Protein AF-0000000086522303 (afdb_homodimer)

Secondary structure (DSSP, 8-state):
----HHHHHHHHHHH--EEEEEEE-TTS-EEEEEEE-EE-TTSPEEEEE-TTSHHHHHHHHS-EEEEEEE--GGG-SSGGG--EEEEEEEEEE--TTSTTHHHHHHHHHHHHTHHHHHHHTSTT-EEEEEEEEEEEEE-STT-EEEEETTTT-EEEE--GGG-/----HHHHHHHHHHH--EEEEEEE-TTS-EEEEEEE-EE-TTSPEEEEE-TTSHHHHHHHHS-EEEEEEE--GGG-SSGGG--EEEEEEEEEE--TTSTTHHHHHHHHHHHHTHHHHHHHTSTT-EEEEEEEEEEEEE-STT-EEEEETTTT-EEEE--GGG-

Nearest PDB structures (foldseek):
  3tgv-assembly2_D  TM=9.509E-01  e=3.998E-17  Vibrio cholerae O395
  1vl7-assembly1_B  TM=9.655E-01  e=9.257E-17  Nostoc sp. PCC 7120 = FACHB-418
  3gas-assembly1_B  TM=9.064E-01  e=9.713E-14  Helicobacter pylori NCTC 11639
  3swj-assembly1_A  TM=9.101E-01  e=1.235E-13  Campylobacter jejuni RM1221
  3dnh-assembly1_B  TM=9.056E-01  e=1.478E-08  Agrobacterium fabrum str. C58

Foldseek 3Di:
DPDDPLRVVVCLLVPQQKKKKWFAFPVRDIDIDMFGFDADPQRWTKGKFFLPDRVVVRCVVPQKMKIKRWDDPVVDPDNVQTWMKMFIWGKDWDDCPHPCNVVRLVVNCVVPNCVSVVSVPVVRITMMITHGDWMKTTGGQQFIFTFDDSNSSDTDHDGRPPD/DPDDPLRVVVCLLVPQQKKKKWFAFPVRDIDIDMFGFDADPQRWTKGKFFLPDRVVVRCVVPQKMKIKRWDDPVVDPDNVQTWMKMFIWGKDWDDCPHPCNVVRLVVNCVVPNCVSVVSVPVVRITMMITHGDWMKTTRGQQFIFTFDDSNSSDTDHDGRPPD

Organism: NCBI:txid111769

Structure (mmCIF, N/CA/C/O backbone):
data_AF-0000000086522303-model_v1
#
loop_
_entity.id
_entity.type
_entity.pdbx_description
1 polymer "Pyridoxamine 5'-phosphate oxidase family protein"
#
loop_
_atom_site.group_PDB
_atom_site.id
_atom_site.type_symbol
_atom_site.label_atom_id
_atom_site.label_alt_id
_atom_site.label_comp_id
_atom_site.label_asym_id
_atom_site.label_entity_id
_atom_site.label_seq_id
_atom_site.pdbx_PDB_ins_code
_atom_site.Cartn_x
_atom_site.Cartn_y
_atom_site.Cartn_z
_atom_site.occupancy
_atom_site.B_iso_or_equiv
_atom_site.auth_seq_id
_atom_site.auth_comp_id
_atom_site.auth_asym_id
_atom_site.auth_atom_id
_atom_site.pdbx_PDB_model_num
ATOM 1 N N . MET A 1 1 ? -16.391 -8.219 24.594 1 49.78 1 MET A N 1
ATOM 2 C CA . MET A 1 1 ? -17.438 -8.047 23.594 1 49.78 1 MET A CA 1
ATOM 3 C C . MET A 1 1 ? -16.828 -7.855 22.203 1 49.78 1 MET A C 1
ATOM 5 O O . MET A 1 1 ? -15.789 -7.223 22.062 1 49.78 1 MET A O 1
ATOM 9 N N . ASP A 1 2 ? -17.172 -8.672 21.219 1 70.06 2 ASP A N 1
ATOM 10 C CA . ASP A 1 2 ? -16.64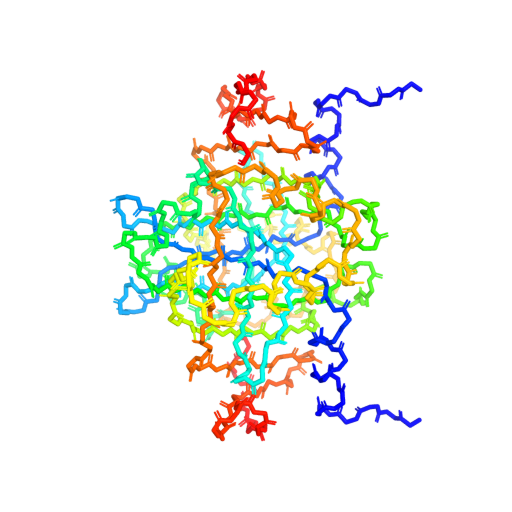1 -8.633 19.859 1 70.06 2 ASP A CA 1
ATOM 11 C C . ASP A 1 2 ? -16.812 -7.254 19.25 1 70.06 2 ASP A C 1
ATOM 13 O O . ASP A 1 2 ? -17.875 -6.641 19.359 1 70.06 2 ASP A O 1
ATOM 17 N N . LYS A 1 3 ? -15.852 -6.605 18.984 1 84.75 3 LYS A N 1
ATOM 18 C CA . LYS A 1 3 ? -15.906 -5.27 18.391 1 84.75 3 LYS A CA 1
ATOM 19 C C . LYS A 1 3 ? -16.828 -5.242 17.172 1 84.75 3 LYS A C 1
ATOM 21 O O . LYS A 1 3 ? -16.812 -6.176 16.359 1 84.75 3 LYS A O 1
ATOM 26 N N . SER A 1 4 ? -17.812 -4.359 17.188 1 93.69 4 SER A N 1
ATOM 27 C CA . SER A 1 4 ? -18.609 -4.121 15.977 1 93.69 4 SER A CA 1
ATOM 28 C C . SER A 1 4 ? -17.719 -3.721 14.805 1 93.69 4 SER A C 1
ATOM 30 O O . SER A 1 4 ? -16.578 -3.293 15 1 93.69 4 SER A O 1
ATOM 32 N N . PRO A 1 5 ? -18.234 -3.883 13.594 1 94.38 5 PRO A N 1
ATOM 33 C CA . PRO A 1 5 ? -17.469 -3.43 12.438 1 94.38 5 PRO A CA 1
ATOM 34 C C . PRO A 1 5 ? -17.078 -1.957 12.523 1 94.38 5 PRO A C 1
ATOM 36 O O . PRO A 1 5 ? -15.961 -1.584 12.141 1 94.38 5 PRO A O 1
ATOM 39 N N . GLN A 1 6 ? -17.922 -1.146 13.016 1 95.19 6 GLN A N 1
ATOM 40 C CA . GLN A 1 6 ? -17.641 0.278 13.172 1 95.19 6 GLN A CA 1
ATOM 41 C C . GLN A 1 6 ? -16.469 0.507 14.125 1 95.19 6 GLN A C 1
ATOM 43 O O . GLN A 1 6 ? -15.633 1.375 13.883 1 95.19 6 GLN A O 1
ATOM 48 N N . GLN A 1 7 ? -16.438 -0.199 15.156 1 96.56 7 GLN A N 1
ATOM 49 C CA . GLN A 1 7 ? -15.359 -0.077 16.125 1 96.56 7 GLN A CA 1
ATOM 50 C C . GLN A 1 7 ? -14.031 -0.534 15.531 1 96.56 7 GLN A C 1
ATOM 52 O O . GLN A 1 7 ? -12.984 0.06 15.805 1 96.56 7 GLN A O 1
ATOM 57 N N . VAL A 1 8 ? -14.094 -1.586 14.742 1 96.5 8 VAL A N 1
ATOM 58 C CA . VAL A 1 8 ? -12.883 -2.1 14.109 1 96.5 8 VAL A CA 1
ATOM 59 C C . VAL A 1 8 ? -12.336 -1.066 13.125 1 96.5 8 VAL A C 1
ATOM 61 O O . VAL A 1 8 ? -11.133 -0.792 13.109 1 96.5 8 VAL A O 1
ATOM 64 N N . LEU A 1 9 ? -13.234 -0.464 12.336 1 97.06 9 LEU A N 1
ATOM 65 C CA . LEU A 1 9 ? -12.828 0.58 11.406 1 97.06 9 LEU A CA 1
ATOM 66 C C . LEU A 1 9 ? -12.211 1.761 12.148 1 97.06 9 LEU A C 1
ATOM 68 O O . LEU A 1 9 ? -11.141 2.248 11.773 1 97.06 9 LEU A O 1
ATOM 72 N N . SER A 1 10 ? -12.906 2.201 13.203 1 96.31 10 SER A N 1
ATOM 73 C CA . SER A 1 10 ? -12.406 3.318 14 1 96.31 10 SER A CA 1
ATOM 74 C C . SER A 1 10 ? -11.031 3.01 14.578 1 96.31 10 SER A C 1
ATOM 76 O O . SER A 1 10 ? -10.148 3.869 14.594 1 96.31 10 SER A O 1
ATOM 78 N N . HIS A 1 11 ? -10.867 1.823 15.047 1 96.81 11 HIS A N 1
ATOM 79 C CA . HIS A 1 11 ? -9.586 1.405 15.602 1 96.81 11 HIS A CA 1
ATOM 80 C C . HIS A 1 11 ? -8.484 1.442 14.547 1 96.81 11 HIS A C 1
ATOM 82 O O . HIS A 1 11 ? -7.387 1.929 14.805 1 96.81 11 HIS A O 1
ATOM 88 N N . LEU A 1 12 ? -8.773 0.921 13.391 1 97.69 12 LEU A N 1
ATOM 89 C CA . LEU A 1 12 ? -7.816 0.924 12.297 1 97.69 12 LEU A CA 1
ATOM 90 C C . LEU A 1 12 ? -7.391 2.348 11.945 1 97.69 12 LEU A C 1
ATOM 92 O O . LEU A 1 12 ? -6.199 2.645 11.875 1 97.69 12 LEU A O 1
ATOM 96 N N . LEU A 1 13 ? -8.336 3.258 11.812 1 97.62 13 LEU A N 1
ATOM 97 C CA . LEU A 1 13 ? -8.086 4.637 11.414 1 97.62 13 LEU A CA 1
ATOM 98 C C . LEU A 1 13 ? -7.281 5.379 12.477 1 97.62 13 LEU A C 1
ATOM 100 O O . LEU A 1 13 ? -6.457 6.238 12.148 1 97.62 13 LEU A O 1
ATOM 104 N N . THR A 1 14 ? -7.504 5.016 13.727 1 96.38 14 THR A N 1
ATOM 105 C CA . THR A 1 14 ? -6.895 5.754 14.828 1 96.38 14 THR A CA 1
ATOM 106 C C . THR A 1 14 ? -5.508 5.203 15.148 1 96.38 14 THR A C 1
ATOM 108 O O . THR A 1 14 ? -4.625 5.941 15.586 1 96.38 14 THR A O 1
ATOM 111 N N . HIS A 1 15 ? -5.242 3.936 14.875 1 96.88 15 HIS A N 1
ATOM 112 C CA . HIS A 1 15 ? -4.031 3.324 15.406 1 96.88 15 HIS A CA 1
ATOM 113 C C . HIS A 1 15 ? -3.002 3.092 14.305 1 96.88 15 HIS A C 1
ATOM 115 O O . HIS A 1 15 ? -1.826 2.854 14.586 1 96.88 15 HIS A O 1
ATOM 121 N N . THR A 1 16 ? -3.467 3.039 13.094 1 98.31 16 THR A N 1
ATOM 122 C CA . THR A 1 16 ? -2.494 2.994 12.008 1 98.31 16 THR A CA 1
ATOM 123 C C . THR A 1 16 ? -1.776 4.332 11.867 1 98.31 16 THR A C 1
ATOM 125 O O . THR A 1 16 ? -2.414 5.387 11.867 1 98.31 16 THR A O 1
ATOM 128 N N . GLN A 1 17 ? -0.474 4.305 11.742 1 98.75 17 GLN A N 1
ATOM 129 C CA . GLN A 1 17 ? 0.325 5.527 11.758 1 98.75 17 GLN A CA 1
ATOM 130 C C . GLN A 1 17 ? 0.55 6.059 10.344 1 98.75 17 GLN A C 1
ATOM 132 O O . GLN A 1 17 ? 0.82 7.246 10.156 1 98.75 17 GLN A O 1
ATOM 137 N N . SER A 1 18 ? 0.542 5.172 9.375 1 98.88 18 SER A N 1
ATOM 138 C CA . SER A 1 18 ? 0.85 5.555 8 1 98.88 18 SER A CA 1
ATOM 139 C C . SER A 1 18 ? -0.12 4.91 7.02 1 98.88 18 SER A C 1
ATOM 141 O O . SER A 1 18 ? -0.795 3.934 7.355 1 98.88 18 SER A O 1
ATOM 143 N N . LEU A 1 19 ? -0.291 5.535 5.918 1 98.94 19 LEU A N 1
ATOM 144 C CA . LEU A 1 19 ? -1.117 5.023 4.832 1 98.94 19 LEU A CA 1
ATOM 145 C C . LEU A 1 19 ? -0.254 4.594 3.65 1 98.94 19 LEU A C 1
ATOM 147 O O . LEU A 1 19 ? 0.814 5.164 3.416 1 98.94 19 LEU A O 1
ATOM 151 N N . GLN A 1 20 ? -0.636 3.533 2.947 1 98.94 20 GLN A N 1
ATOM 152 C CA . GLN A 1 20 ? -0.106 3.252 1.617 1 98.94 20 GLN A CA 1
ATOM 153 C C . GLN A 1 20 ? -0.78 4.121 0.561 1 98.94 20 GLN A C 1
ATOM 155 O O . GLN A 1 20 ? -1.99 4.348 0.615 1 98.94 20 GLN A O 1
ATOM 160 N N . LEU A 1 21 ? 0.006 4.539 -0.361 1 98.94 21 LEU A N 1
ATOM 161 C CA . LEU A 1 21 ? -0.448 5.566 -1.295 1 98.94 21 LEU A CA 1
ATOM 162 C C . LEU A 1 21 ? -0.197 5.137 -2.736 1 98.94 21 LEU A C 1
ATOM 164 O O . LEU A 1 21 ? 0.945 4.875 -3.119 1 98.94 21 LEU A O 1
ATOM 168 N N . ALA A 1 22 ? -1.231 5.008 -3.498 1 98.94 22 ALA A N 1
ATOM 169 C CA . ALA A 1 22 ? -1.12 4.781 -4.938 1 98.94 22 ALA A CA 1
ATOM 170 C C . ALA A 1 22 ? -1.343 6.074 -5.711 1 98.94 22 ALA A C 1
ATOM 172 O O . ALA A 1 22 ? -2.307 6.801 -5.457 1 98.94 22 ALA A O 1
ATOM 173 N N . THR A 1 23 ? -0.478 6.391 -6.598 1 98.94 23 THR A N 1
ATOM 174 C CA . THR A 1 23 ? -0.537 7.578 -7.449 1 98.94 23 THR A CA 1
ATOM 175 C C . THR A 1 23 ? -0.234 7.219 -8.898 1 98.94 23 THR A C 1
ATOM 177 O O . THR A 1 23 ? -0.021 6.047 -9.227 1 98.94 23 THR A O 1
ATOM 180 N N . LEU A 1 24 ? -0.344 8.203 -9.789 1 98.81 24 LEU A N 1
ATOM 181 C CA . LEU A 1 24 ? 0.078 8.062 -11.18 1 98.81 24 LEU A CA 1
ATOM 182 C C . LEU A 1 24 ? 1.414 8.766 -11.414 1 98.81 24 LEU A C 1
ATOM 184 O O . LEU A 1 24 ? 1.584 9.93 -11.047 1 98.81 24 LEU A O 1
ATOM 188 N N . ASN A 1 25 ? 2.316 8.016 -12.047 1 98.12 25 ASN A N 1
ATOM 189 C CA . ASN A 1 25 ? 3.584 8.664 -12.367 1 98.12 25 ASN A CA 1
ATOM 190 C C . ASN A 1 25 ? 3.479 9.508 -13.633 1 98.12 25 ASN A C 1
ATOM 192 O O . ASN A 1 25 ? 2.389 9.688 -14.18 1 98.12 25 ASN A O 1
ATOM 196 N N . ALA A 1 26 ? 4.602 10.062 -14.086 1 96.69 26 ALA A N 1
ATOM 197 C CA . ALA A 1 26 ? 4.621 11.008 -15.203 1 96.69 26 ALA A CA 1
ATOM 198 C C . ALA A 1 26 ? 4.102 10.352 -16.484 1 96.69 26 ALA A C 1
ATOM 200 O O . ALA A 1 26 ? 3.559 11.031 -17.359 1 96.69 26 ALA A O 1
ATOM 201 N N . GLU A 1 27 ? 4.227 9.047 -16.625 1 97 27 GLU A N 1
ATOM 202 C CA . GLU A 1 27 ? 3.799 8.312 -17.812 1 97 27 GLU A CA 1
ATOM 203 C C . GLU A 1 27 ? 2.354 7.836 -17.672 1 97 27 GLU A C 1
ATOM 205 O O . GLU A 1 27 ? 1.831 7.16 -18.562 1 97 27 GLU A O 1
ATOM 210 N N . GLY A 1 28 ? 1.771 8.164 -16.562 1 97.5 28 GLY A N 1
ATOM 211 C CA . GLY A 1 28 ? 0.401 7.73 -16.344 1 97.5 28 GLY A CA 1
ATOM 212 C C . GLY A 1 28 ? 0.299 6.297 -15.859 1 97.5 28 GLY A C 1
ATOM 213 O O . GLY A 1 28 ? -0.742 5.656 -16.016 1 97.5 28 GLY A O 1
ATOM 214 N N . GLU A 1 29 ? 1.392 5.75 -15.359 1 98.44 29 GLU A N 1
ATOM 215 C CA . GLU A 1 29 ? 1.429 4.395 -14.812 1 98.44 29 GLU A CA 1
ATOM 216 C C . GLU A 1 29 ? 1.302 4.406 -13.289 1 98.44 29 GLU A C 1
ATOM 218 O O . GLU A 1 29 ? 1.591 5.418 -12.648 1 98.44 29 GLU A O 1
ATOM 223 N N . PRO A 1 30 ? 0.845 3.262 -12.711 1 98.81 30 PRO A N 1
ATOM 224 C CA . PRO A 1 30 ? 0.714 3.215 -11.25 1 98.81 30 PRO A CA 1
ATOM 225 C C . PRO A 1 30 ? 2.053 3.375 -10.531 1 98.81 30 PRO A C 1
ATOM 227 O O . PRO A 1 30 ? 3.072 2.861 -11 1 98.81 30 PRO A O 1
ATOM 230 N N . SER A 1 31 ? 2.08 4.102 -9.516 1 98.81 31 SER A N 1
ATOM 231 C CA . SER A 1 31 ? 3.164 4.234 -8.547 1 98.81 31 SER A CA 1
ATOM 232 C C . SER A 1 31 ? 2.664 4.004 -7.121 1 98.81 31 SER A C 1
ATOM 234 O O . SER A 1 31 ? 1.47 4.141 -6.848 1 98.81 31 SER A O 1
ATOM 236 N N . ILE A 1 32 ? 3.572 3.602 -6.234 1 98.88 32 ILE A N 1
ATOM 237 C CA . ILE A 1 32 ? 3.113 3.262 -4.891 1 98.88 32 ILE A CA 1
ATOM 238 C C . ILE A 1 32 ? 4.148 3.713 -3.863 1 98.88 32 ILE A C 1
ATOM 240 O O . ILE A 1 32 ? 5.355 3.646 -4.117 1 98.88 32 ILE A O 1
ATOM 244 N N . SER A 1 33 ? 3.697 4.164 -2.777 1 98.62 33 SER A N 1
ATOM 245 C CA . SER A 1 33 ? 4.496 4.652 -1.659 1 98.62 33 SER A CA 1
ATOM 246 C C . SER A 1 33 ? 3.729 4.562 -0.346 1 98.62 33 SER A C 1
ATOM 248 O O . SER A 1 33 ? 2.83 3.729 -0.204 1 98.62 33 SER A O 1
ATOM 250 N N . TYR A 1 34 ? 4.168 5.258 0.631 1 98.75 34 TYR A N 1
ATOM 251 C CA . TYR A 1 34 ? 3.482 5.375 1.913 1 98.75 34 TYR A CA 1
ATOM 252 C C . TYR A 1 34 ? 3.762 6.73 2.557 1 98.75 34 TYR A C 1
ATOM 254 O O . TYR A 1 34 ? 4.668 7.449 2.135 1 98.75 34 TYR A O 1
ATOM 262 N N . ALA A 1 35 ? 2.998 7.102 3.527 1 98.75 35 ALA A N 1
ATOM 263 C CA . ALA A 1 35 ? 3.246 8.328 4.273 1 98.75 35 ALA A CA 1
ATOM 264 C C . ALA A 1 35 ? 2.562 8.297 5.637 1 98.75 35 ALA A C 1
ATOM 266 O O . ALA A 1 35 ? 1.409 7.875 5.75 1 98.75 35 ALA A O 1
ATOM 267 N N . PRO A 1 36 ? 3.291 8.711 6.688 1 98.75 36 PRO A N 1
ATOM 268 C CA . PRO A 1 36 ? 2.602 9 7.945 1 98.75 36 PRO A CA 1
ATOM 269 C C . PRO A 1 36 ? 1.531 10.078 7.797 1 98.75 36 PRO A C 1
ATOM 271 O O . PRO A 1 36 ? 1.658 10.969 6.949 1 98.75 36 PRO A O 1
ATOM 274 N N . PHE A 1 37 ? 0.494 9.992 8.688 1 98.94 37 PHE A N 1
ATOM 275 C CA . PHE A 1 37 ? -0.606 10.922 8.461 1 98.94 37 PHE A CA 1
ATOM 276 C C . PHE A 1 37 ? -1.288 11.289 9.766 1 98.94 37 PHE A C 1
ATOM 278 O O . PHE A 1 37 ? -1.087 10.625 10.789 1 98.94 37 PHE A O 1
ATOM 285 N N . VAL A 1 38 ? -2.057 12.336 9.719 1 98.75 38 VAL A N 1
ATOM 286 C CA . VAL A 1 38 ? -3.141 12.617 10.648 1 98.75 38 VAL A CA 1
ATOM 287 C C . VAL A 1 38 ? -4.441 12.836 9.883 1 98.75 38 VAL A C 1
ATOM 289 O O . VAL A 1 38 ? -4.418 13.172 8.695 1 98.75 38 VAL A O 1
ATOM 292 N N . GLN A 1 39 ? -5.523 12.547 10.5 1 97.94 39 GLN A N 1
ATOM 293 C CA . GLN A 1 39 ? -6.812 12.891 9.914 1 97.94 39 GLN A CA 1
ATOM 294 C C . GLN A 1 39 ? -7.32 14.227 10.438 1 97.94 39 GLN A C 1
ATOM 296 O O . GLN A 1 39 ? -7.273 14.484 11.641 1 97.94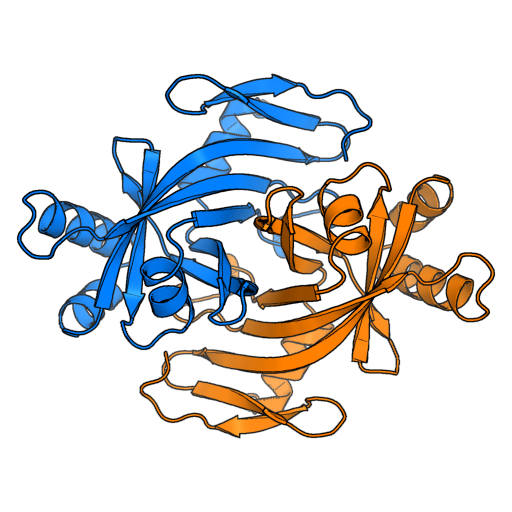 39 GLN A O 1
ATOM 301 N N . ASP A 1 40 ? -7.762 15.047 9.555 1 96.75 40 ASP A N 1
ATOM 302 C CA . ASP A 1 40 ? -8.273 16.344 9.992 1 96.75 40 ASP A CA 1
ATOM 303 C C . ASP A 1 40 ? -9.781 16.297 10.203 1 96.75 40 ASP A C 1
ATOM 305 O O . ASP A 1 40 ? -10.391 15.227 10.141 1 96.75 40 ASP A O 1
ATOM 309 N N . GLU A 1 41 ? -10.375 17.438 10.492 1 92.62 41 GLU A N 1
ATOM 310 C CA . GLU A 1 41 ? -11.773 17.5 10.906 1 92.62 41 GLU A CA 1
ATOM 311 C C . GLU A 1 41 ? -12.703 17.125 9.758 1 92.62 41 GLU A C 1
ATOM 313 O O . GLU A 1 41 ? -13.859 16.766 9.984 1 92.62 41 GLU A O 1
ATOM 318 N N . THR A 1 42 ? -12.219 17.219 8.531 1 91.25 42 THR A N 1
ATOM 319 C CA . THR A 1 42 ? -13.039 16.891 7.367 1 91.25 42 THR A CA 1
ATOM 320 C C . THR A 1 42 ? -12.953 15.406 7.043 1 91.25 42 THR A C 1
ATOM 322 O O . THR A 1 42 ? -13.648 14.922 6.156 1 91.25 42 THR A O 1
ATOM 325 N N . GLY A 1 43 ? -12.141 14.695 7.738 1 95.25 43 GLY A N 1
ATOM 326 C CA . GLY A 1 43 ? -11.883 13.297 7.418 1 95.25 43 GLY A CA 1
ATOM 327 C C . GLY A 1 43 ? -10.766 13.109 6.414 1 95.25 43 GLY A C 1
ATOM 328 O O . GLY A 1 43 ? -10.461 11.984 6.012 1 95.25 43 GLY A O 1
ATOM 329 N N . GLY A 1 44 ? -10.195 14.219 6.023 1 98.19 44 GLY A N 1
ATOM 330 C CA . GLY A 1 44 ? -9.078 14.156 5.094 1 98.19 44 GLY A CA 1
ATOM 331 C C . GLY A 1 44 ? -7.809 13.625 5.727 1 98.19 44 GLY A C 1
ATOM 332 O O . GLY A 1 44 ? -7.551 13.859 6.91 1 98.19 44 GLY A O 1
ATOM 333 N N . PHE A 1 45 ? -7.051 12.914 5.004 1 98.88 45 PHE A N 1
ATOM 334 C CA . PHE A 1 45 ? -5.727 12.477 5.43 1 98.88 45 PHE A CA 1
ATOM 335 C C . PHE A 1 45 ? -4.676 13.531 5.098 1 98.88 45 PHE A C 1
ATOM 337 O O . PHE A 1 45 ? -4.469 13.859 3.93 1 98.88 45 PHE A O 1
ATOM 344 N N . VAL A 1 46 ? -4.02 14.039 6.121 1 98.94 46 VAL A N 1
ATOM 345 C CA . VAL A 1 46 ? -2.994 15.062 5.949 1 98.94 46 VAL A CA 1
ATOM 346 C C . VAL A 1 46 ? -1.608 14.422 6.016 1 98.94 46 VAL A C 1
ATOM 348 O O . VAL A 1 46 ? -1.276 13.75 6.996 1 98.94 46 VAL A O 1
ATOM 351 N N . ILE A 1 47 ? -0.849 14.625 4.977 1 98.88 47 ILE A N 1
ATOM 352 C CA . ILE A 1 47 ? 0.501 14.078 4.906 1 98.88 47 ILE A CA 1
ATOM 353 C C . ILE A 1 47 ? 1.499 15.203 4.629 1 98.88 47 ILE A C 1
ATOM 355 O O . ILE A 1 47 ? 1.155 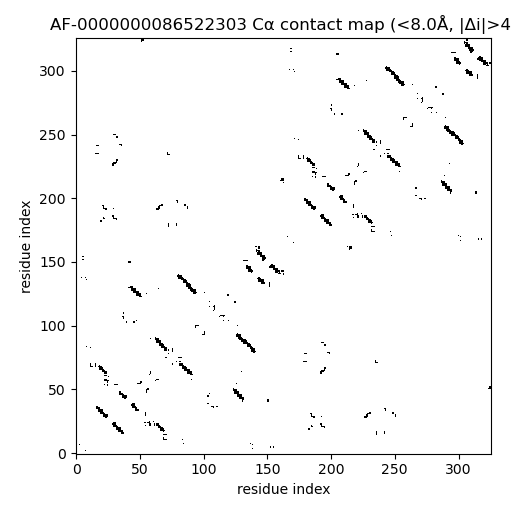16.203 3.998 1 98.88 47 ILE A O 1
ATOM 359 N N . PHE A 1 48 ? 2.715 15.047 5.133 1 98.69 48 PHE A N 1
ATOM 360 C CA . PHE A 1 48 ? 3.818 15.992 4.988 1 98.69 48 PHE A CA 1
ATOM 361 C C . PHE A 1 48 ? 5.023 15.312 4.348 1 98.69 48 PHE A C 1
ATOM 363 O O . PHE A 1 48 ? 5.762 14.586 5.016 1 98.69 48 PHE A O 1
ATOM 370 N N . ILE A 1 49 ? 5.219 15.555 3.031 1 97.69 49 ILE A N 1
ATOM 371 C CA . ILE A 1 49 ? 6.156 14.75 2.26 1 97.69 49 ILE A CA 1
ATOM 372 C C . ILE A 1 49 ? 7.156 15.664 1.549 1 97.69 49 ILE A C 1
ATOM 374 O O . ILE A 1 49 ? 6.855 16.828 1.266 1 97.69 49 ILE A O 1
ATOM 378 N N . SER A 1 50 ? 8.281 15.117 1.268 1 94.75 50 SER A N 1
ATOM 379 C CA . SER A 1 50 ? 9.375 15.867 0.649 1 94.75 50 SER A CA 1
ATOM 380 C C . SER A 1 50 ? 9 16.328 -0.758 1 94.75 50 SER A C 1
ATOM 382 O O . SER A 1 50 ? 8.391 15.57 -1.52 1 94.75 50 SER A O 1
ATOM 384 N N . GLY A 1 51 ? 9.477 17.484 -1.104 1 95.12 51 GLY A N 1
ATOM 385 C CA . GLY A 1 51 ? 9.297 18.016 -2.445 1 95.12 51 GLY A CA 1
ATOM 386 C C . GLY A 1 51 ? 10.047 17.219 -3.504 1 95.12 51 GLY A C 1
ATOM 387 O O . GLY A 1 51 ? 9.711 17.297 -4.688 1 95.12 51 GLY A O 1
ATOM 388 N N . LEU A 1 52 ? 10.992 16.453 -3.113 1 90.81 52 LEU A N 1
ATOM 389 C CA . LEU A 1 52 ? 11.836 15.711 -4.047 1 90.81 52 LEU A CA 1
ATOM 390 C C . LEU A 1 52 ? 11.281 14.312 -4.297 1 90.81 52 LEU A C 1
ATOM 392 O O . LEU A 1 52 ? 11.695 13.633 -5.238 1 90.81 52 LEU A O 1
ATOM 396 N N . ALA A 1 53 ? 10.406 13.93 -3.477 1 93 53 ALA A N 1
ATOM 397 C CA . ALA A 1 53 ? 9.906 12.562 -3.562 1 93 53 ALA A CA 1
ATOM 398 C C . ALA A 1 53 ? 9.047 12.367 -4.812 1 93 53 ALA A C 1
ATOM 400 O O . ALA A 1 53 ? 8.312 13.273 -5.211 1 93 53 ALA A O 1
ATOM 401 N N . THR A 1 54 ? 9.047 11.227 -5.371 1 93.56 54 THR A N 1
ATOM 402 C CA . THR A 1 54 ? 8.281 10.883 -6.562 1 93.56 54 THR A CA 1
ATOM 403 C C . THR A 1 54 ? 6.785 11.07 -6.32 1 93.56 54 THR A C 1
ATOM 405 O O . THR A 1 54 ? 6.07 11.578 -7.184 1 93.56 54 THR A O 1
ATOM 408 N N . HIS A 1 55 ? 6.336 10.656 -5.145 1 97.12 55 HIS A N 1
ATOM 409 C CA . HIS A 1 55 ? 4.906 10.75 -4.887 1 97.12 55 HIS A CA 1
ATOM 410 C C . HIS A 1 55 ? 4.461 12.203 -4.789 1 97.12 55 HIS A C 1
ATOM 412 O O . HIS A 1 55 ? 3.309 12.523 -5.094 1 97.12 55 HIS A O 1
ATOM 418 N N . THR A 1 56 ? 5.305 13.125 -4.352 1 97.94 56 THR A N 1
ATOM 419 C CA . THR A 1 56 ? 4.961 14.539 -4.387 1 97.94 56 THR A CA 1
ATOM 420 C C . THR A 1 56 ? 4.754 15.016 -5.82 1 97.94 56 THR A C 1
ATOM 422 O O . THR A 1 56 ? 3.736 15.641 -6.133 1 97.94 56 THR A O 1
ATOM 425 N N . HIS A 1 57 ? 5.664 14.68 -6.676 1 97.88 57 HIS A N 1
ATOM 426 C CA . HIS A 1 57 ? 5.559 15.055 -8.078 1 97.88 57 HIS A CA 1
ATOM 427 C C . HIS A 1 57 ? 4.316 14.445 -8.719 1 97.88 57 HIS A C 1
ATOM 429 O O . HIS A 1 57 ? 3.621 15.102 -9.492 1 97.88 57 HIS A O 1
ATOM 435 N N . ASP A 1 58 ? 4.059 13.242 -8.414 1 98.75 58 ASP A N 1
ATOM 436 C CA . ASP A 1 58 ? 2.871 12.57 -8.93 1 98.75 58 ASP A CA 1
ATOM 437 C C . ASP A 1 58 ? 1.601 13.328 -8.547 1 98.75 58 ASP A C 1
ATOM 439 O O . ASP A 1 58 ? 0.765 13.617 -9.406 1 98.75 58 ASP A O 1
ATOM 443 N N . LEU A 1 59 ? 1.496 13.633 -7.266 1 98.81 59 LEU A N 1
ATOM 444 C CA . LEU A 1 59 ? 0.282 14.25 -6.742 1 98.81 59 LEU A CA 1
ATOM 445 C C . LEU A 1 59 ? 0.096 15.648 -7.312 1 98.81 59 LEU A C 1
ATOM 447 O O . LEU A 1 59 ? -1.034 16.094 -7.535 1 98.81 59 LEU A O 1
ATOM 451 N N . LEU A 1 60 ? 1.178 16.359 -7.523 1 98.5 60 LEU A N 1
ATOM 452 C CA . LEU A 1 60 ? 1.1 17.688 -8.102 1 98.5 60 LEU A CA 1
ATOM 453 C C . LEU A 1 60 ? 0.65 17.625 -9.555 1 98.5 60 LEU A C 1
ATOM 455 O O . LEU A 1 60 ? -0.084 18.5 -10.023 1 98.5 60 LEU A O 1
ATOM 459 N N . ARG A 1 61 ? 1.064 16.594 -10.258 1 98.31 61 ARG A N 1
ATOM 460 C CA . ARG A 1 61 ? 0.743 16.438 -11.672 1 98.31 61 ARG A CA 1
ATOM 461 C C . ARG A 1 61 ? -0.656 15.859 -11.859 1 98.31 61 ARG A C 1
ATOM 463 O O . ARG A 1 61 ? -1.393 16.281 -12.75 1 98.31 61 ARG A O 1
ATOM 470 N N . HIS A 1 62 ? -1.004 14.867 -11.078 1 98.06 62 HIS A N 1
ATOM 471 C CA . HIS A 1 62 ? -2.297 14.195 -11.109 1 98.06 62 HIS A CA 1
ATOM 472 C C . HIS A 1 62 ? -2.908 14.117 -9.711 1 98.06 62 HIS A C 1
ATOM 474 O O . HIS A 1 62 ? -2.588 13.211 -8.938 1 98.06 62 HIS A O 1
ATOM 480 N N . PRO A 1 63 ? -3.861 14.992 -9.391 1 98.38 63 PRO A N 1
ATOM 481 C CA . PRO A 1 63 ? -4.316 15.125 -8 1 98.38 63 PRO A CA 1
ATOM 482 C C . PRO A 1 63 ? -5.367 14.078 -7.625 1 98.38 63 PRO A C 1
ATOM 484 O O . PRO A 1 63 ? -6.375 14.414 -6.996 1 98.38 63 PRO A O 1
ATOM 487 N N . THR A 1 64 ? -5.266 12.898 -8.078 1 98.56 64 THR A N 1
ATOM 488 C CA . THR A 1 64 ? -6.035 11.734 -7.656 1 98.56 64 THR A CA 1
ATOM 489 C C . THR A 1 64 ? -5.121 10.672 -7.055 1 98.56 64 THR A C 1
ATOM 491 O O . THR A 1 64 ? -4.012 10.453 -7.543 1 98.56 64 THR A O 1
ATOM 494 N N . ALA A 1 65 ? -5.562 10.055 -5.992 1 98.88 65 ALA A N 1
ATOM 495 C CA . ALA A 1 65 ? -4.785 9.031 -5.301 1 98.88 65 ALA A CA 1
ATOM 496 C C . ALA A 1 65 ? -5.695 7.984 -4.66 1 98.88 65 ALA A C 1
ATOM 498 O O . ALA A 1 65 ? -6.883 8.234 -4.445 1 98.88 65 ALA A O 1
ATOM 499 N N . ALA A 1 66 ? -5.223 6.828 -4.465 1 98.94 66 ALA A N 1
ATOM 500 C CA . ALA A 1 66 ? -5.863 5.824 -3.623 1 98.94 66 ALA A CA 1
ATOM 501 C C . ALA A 1 66 ? -5.059 5.582 -2.348 1 98.94 66 ALA A C 1
ATOM 503 O O . ALA A 1 66 ? -3.828 5.559 -2.379 1 98.94 66 ALA A O 1
ATOM 504 N N . VAL A 1 67 ? -5.75 5.414 -1.283 1 98.94 67 VAL A N 1
ATOM 505 C CA . VAL A 1 67 ? -5.164 5.254 0.043 1 98.94 67 VAL A CA 1
ATOM 506 C C . VAL A 1 67 ? -5.59 3.914 0.64 1 98.94 67 VAL A C 1
ATOM 508 O O . VAL A 1 67 ? -6.75 3.521 0.531 1 98.94 67 VAL A O 1
ATOM 511 N N . LEU A 1 68 ? -4.652 3.219 1.224 1 98.94 68 LEU A N 1
ATOM 512 C CA . LEU A 1 68 ? -4.922 1.974 1.934 1 98.94 68 LEU A CA 1
ATOM 513 C C . LEU A 1 68 ? -4.395 2.039 3.363 1 98.94 68 LEU A C 1
ATOM 515 O O . LEU A 1 68 ? -3.219 2.334 3.582 1 98.94 68 LEU A O 1
ATOM 519 N N . LEU A 1 69 ? -5.25 1.937 4.32 1 98.88 69 LEU A N 1
ATOM 520 C CA . LEU A 1 69 ? -4.906 1.621 5.703 1 98.88 69 LEU A CA 1
ATOM 521 C C . LEU A 1 69 ? -5.16 0.148 6.004 1 98.88 69 LEU A C 1
ATOM 523 O O . LEU A 1 69 ? -6.27 -0.35 5.797 1 98.88 69 LEU A O 1
ATOM 527 N N . ILE A 1 70 ? -4.129 -0.505 6.477 1 98.75 70 ILE A N 1
ATOM 528 C CA . ILE A 1 70 ? -4.195 -1.959 6.574 1 98.75 70 ILE A CA 1
ATOM 529 C C . ILE A 1 70 ? -3.467 -2.428 7.832 1 98.75 70 ILE A C 1
ATOM 531 O O . ILE A 1 70 ? -2.406 -1.9 8.172 1 98.75 70 ILE A O 1
ATOM 535 N N . ALA A 1 71 ? -4.027 -3.387 8.516 1 98.44 71 ALA A N 1
ATOM 536 C CA . ALA A 1 71 ? -3.422 -3.934 9.727 1 98.44 71 ALA A CA 1
ATOM 537 C C . ALA A 1 71 ? -2.051 -4.535 9.43 1 98.44 71 ALA A C 1
ATOM 539 O O . ALA A 1 71 ? -1.828 -5.09 8.352 1 98.44 71 ALA A O 1
ATOM 540 N N . ASP A 1 72 ? -1.145 -4.488 10.414 1 98.56 72 ASP A N 1
ATOM 541 C CA . ASP A 1 72 ? 0.161 -5.129 10.289 1 98.56 72 ASP A CA 1
ATOM 542 C C . ASP A 1 72 ? 0.017 -6.629 10.055 1 98.56 72 ASP A C 1
ATOM 544 O O . ASP A 1 72 ? -0.91 -7.258 10.57 1 98.56 72 ASP A O 1
ATOM 548 N N . GLU A 1 73 ? 1.003 -7.129 9.281 1 98.44 73 GLU A N 1
ATOM 549 C CA . GLU A 1 73 ? 0.997 -8.57 9.062 1 98.44 73 GLU A CA 1
ATOM 550 C C . GLU A 1 73 ? 1.096 -9.336 10.383 1 98.44 73 GLU A C 1
ATOM 552 O O . GLU A 1 73 ? 0.393 -10.328 10.586 1 98.44 73 GLU A O 1
ATOM 557 N N . GLN A 1 74 ? 1.916 -8.859 11.273 1 97.12 74 GLN A N 1
ATOM 558 C CA . GLN A 1 74 ? 2.156 -9.57 12.531 1 97.12 74 GLN A CA 1
ATOM 559 C C . GLN A 1 74 ? 0.904 -9.586 13.406 1 97.12 74 GLN A C 1
ATOM 561 O O . GLN A 1 74 ? 0.771 -10.43 14.289 1 97.12 74 GLN A O 1
ATOM 566 N N . ALA A 1 75 ? 0.015 -8.688 13.203 1 95.5 75 ALA A N 1
ATOM 567 C CA . ALA A 1 75 ? -1.229 -8.617 13.961 1 95.5 75 ALA A CA 1
ATOM 568 C C . ALA A 1 75 ? -2.354 -9.359 13.25 1 95.5 75 ALA A C 1
ATOM 570 O O . ALA A 1 75 ? -3.516 -9.281 13.656 1 95.5 75 ALA A O 1
ATOM 571 N N . THR A 1 76 ? -2.041 -10.023 12.18 1 96.62 76 THR A N 1
ATOM 572 C CA . THR A 1 76 ? -3.025 -10.68 11.328 1 96.62 76 THR A CA 1
ATOM 573 C C . THR A 1 76 ? -2.865 -12.195 11.398 1 96.62 76 THR A C 1
ATOM 575 O O . THR A 1 76 ? -1.803 -12.727 11.062 1 96.62 76 THR A O 1
ATOM 578 N N . ARG A 1 77 ? -3.889 -12.891 11.781 1 93.88 77 ARG A N 1
ATOM 579 C CA . ARG A 1 77 ? -3.85 -14.344 11.883 1 93.88 77 ARG A CA 1
ATOM 580 C C . ARG A 1 77 ? -3.936 -14.992 10.5 1 93.88 77 ARG A C 1
ATOM 582 O O . ARG A 1 77 ? -3.217 -15.953 10.211 1 93.88 77 ARG A O 1
ATOM 589 N N . GLN A 1 78 ? -4.82 -14.477 9.703 1 95.62 78 GLN A N 1
ATOM 590 C CA . GLN A 1 78 ? -5.008 -14.961 8.344 1 95.62 78 GLN A CA 1
ATOM 591 C C . GLN A 1 78 ? -4.637 -13.891 7.32 1 95.62 78 GLN A C 1
ATOM 593 O O . GLN A 1 78 ? -5.418 -12.977 7.062 1 95.62 78 GLN A O 1
ATOM 598 N N . ILE A 1 79 ? -3.496 -14.07 6.648 1 98 79 ILE A N 1
ATOM 599 C CA . ILE A 1 79 ? -2.895 -13.031 5.82 1 98 79 ILE A CA 1
ATOM 600 C C . ILE A 1 79 ? -3.799 -12.734 4.625 1 98 79 ILE A C 1
ATOM 602 O O . ILE A 1 79 ? -3.756 -11.641 4.062 1 98 79 ILE A O 1
ATOM 606 N N . PHE A 1 80 ? -4.672 -13.672 4.18 1 96.69 80 PHE A N 1
ATOM 607 C CA . PHE A 1 80 ? -5.605 -13.445 3.086 1 96.69 80 PHE A CA 1
ATOM 608 C C . PHE A 1 80 ? -6.797 -12.617 3.555 1 96.69 80 PHE A C 1
ATOM 610 O O . PHE A 1 80 ? -7.648 -12.234 2.75 1 96.69 80 PHE A O 1
ATOM 617 N N . ALA A 1 81 ? -6.875 -12.297 4.812 1 95.5 81 ALA A N 1
ATOM 618 C CA . ALA A 1 81 ? -8.016 -11.594 5.391 1 95.5 81 ALA A CA 1
ATOM 619 C C . ALA A 1 81 ? -7.559 -10.422 6.258 1 95.5 81 ALA A C 1
ATOM 621 O O . ALA A 1 81 ? -8.141 -10.156 7.309 1 95.5 81 ALA A O 1
ATOM 622 N N . ARG A 1 82 ? -6.566 -9.742 5.863 1 97.12 82 ARG A N 1
ATOM 623 C CA . ARG A 1 82 ? -6.098 -8.586 6.621 1 97.12 82 ARG A CA 1
ATOM 624 C C . ARG A 1 82 ? -7.172 -7.508 6.699 1 97.12 82 ARG A C 1
ATOM 626 O O . ARG A 1 82 ? -7.773 -7.148 5.688 1 97.12 82 ARG A O 1
ATOM 633 N N . THR A 1 83 ? -7.441 -7.039 7.891 1 97.62 83 THR A N 1
ATOM 634 C CA . THR A 1 83 ? -8.344 -5.902 8.055 1 97.62 83 THR A CA 1
ATOM 635 C C . THR A 1 83 ? -7.785 -4.664 7.355 1 97.62 83 THR A C 1
ATOM 637 O O . THR A 1 83 ? -6.621 -4.309 7.551 1 97.62 83 THR A O 1
ATOM 640 N N . ARG A 1 84 ? -8.664 -4.031 6.57 1 98.25 84 ARG A N 1
ATOM 641 C CA . ARG A 1 84 ? -8.172 -2.912 5.773 1 98.25 84 ARG A CA 1
ATOM 642 C C . ARG A 1 84 ? -9.312 -2.008 5.328 1 98.25 84 ARG A C 1
ATOM 644 O O . ARG A 1 84 ? -10.461 -2.449 5.234 1 98.25 84 ARG A O 1
ATOM 651 N N . VAL A 1 85 ? -8.922 -0.801 5.055 1 98.5 85 VAL A N 1
ATOM 652 C CA . VAL A 1 85 ? -9.82 0.15 4.418 1 98.5 85 VAL A CA 1
ATOM 653 C C . VAL A 1 85 ? -9.086 0.905 3.312 1 98.5 85 VAL A C 1
ATOM 655 O O . VAL A 1 85 ? -7.922 1.274 3.477 1 98.5 85 VAL A O 1
ATOM 658 N N . SER A 1 86 ? -9.719 1.019 2.197 1 98.62 86 SER A N 1
ATOM 659 C CA . SER A 1 86 ? -9.172 1.78 1.08 1 98.62 86 SER A CA 1
ATOM 660 C C . SER A 1 86 ? -10.102 2.922 0.678 1 98.62 86 SER A C 1
ATOM 662 O O . SER A 1 86 ? -11.32 2.828 0.853 1 98.62 86 SER A O 1
ATOM 664 N N . TYR A 1 87 ? -9.508 3.963 0.14 1 98.62 87 TYR A N 1
ATOM 665 C CA . TYR A 1 87 ? -10.242 5.141 -0.316 1 98.62 87 TYR A CA 1
ATOM 666 C C . TYR A 1 87 ? -9.711 5.621 -1.662 1 98.62 87 TYR A C 1
ATOM 668 O O . TYR A 1 87 ? -8.5 5.605 -1.905 1 98.62 87 TYR A O 1
ATOM 676 N N . SER A 1 88 ? -10.609 6.059 -2.506 1 98.69 88 SER A N 1
ATOM 677 C CA . SER A 1 88 ? -10.234 6.992 -3.562 1 98.69 88 SER A CA 1
ATOM 678 C C . SER A 1 88 ? -10.242 8.43 -3.059 1 98.69 88 SER A C 1
ATOM 680 O O . SER A 1 88 ? -11.211 8.867 -2.422 1 98.69 88 SER A O 1
ATOM 682 N N . CYS A 1 89 ? -9.195 9.164 -3.377 1 98.81 89 CYS A N 1
ATOM 683 C CA . CYS A 1 89 ? -9.055 10.484 -2.773 1 98.81 89 CYS A CA 1
ATOM 684 C C . CYS A 1 89 ? -8.711 11.531 -3.828 1 98.81 89 CYS A C 1
ATOM 686 O O . CYS A 1 89 ? -8.07 11.219 -4.836 1 98.81 89 CYS A O 1
ATOM 688 N N . HIS A 1 90 ? -9.125 12.727 -3.58 1 98.75 90 HIS A N 1
ATOM 689 C CA . HIS A 1 90 ? -8.594 13.914 -4.25 1 98.75 90 HIS A CA 1
ATOM 690 C C . HIS A 1 90 ? -7.52 14.586 -3.4 1 98.75 90 HIS A C 1
ATOM 692 O O . HIS A 1 90 ? -7.719 14.812 -2.205 1 98.75 90 HIS A O 1
ATOM 698 N N . ALA A 1 91 ? -6.418 14.875 -4 1 98.88 91 ALA A N 1
ATOM 699 C CA . ALA A 1 91 ? -5.293 15.484 -3.297 1 98.88 91 ALA A CA 1
ATOM 700 C C . ALA A 1 91 ? -5.227 16.984 -3.572 1 98.88 91 ALA A C 1
ATOM 702 O O . ALA A 1 91 ? -5.422 17.422 -4.707 1 98.88 91 ALA A O 1
ATOM 703 N N . SER A 1 92 ? -4.945 17.75 -2.582 1 98.75 92 SER A N 1
ATOM 704 C CA . SER A 1 92 ? -4.715 19.188 -2.717 1 98.75 92 SER A CA 1
ATOM 705 C C . SER A 1 92 ? -3.57 19.656 -1.819 1 98.75 92 SER A C 1
ATOM 707 O O . SER A 1 92 ? -3.391 19.125 -0.718 1 98.75 92 SER A O 1
ATOM 709 N N . VAL A 1 93 ? -2.855 20.656 -2.287 1 98.69 93 VAL A N 1
ATOM 710 C CA . VAL A 1 93 ? -1.792 21.25 -1.485 1 98.69 93 VAL A CA 1
ATOM 711 C C . VAL A 1 93 ? -2.393 22.219 -0.472 1 98.69 93 VAL A C 1
ATOM 713 O O . VAL A 1 93 ? -3.305 22.984 -0.8 1 98.69 93 VAL A O 1
ATOM 716 N N . ILE A 1 94 ? -1.954 22.094 0.742 1 98.31 94 ILE A N 1
ATOM 717 C CA . ILE A 1 94 ? -2.215 23.156 1.723 1 98.31 94 ILE A CA 1
ATOM 718 C C . ILE A 1 94 ? -1.085 24.172 1.691 1 98.31 94 ILE A C 1
ATOM 720 O O . ILE A 1 94 ? 0.042 23.875 2.098 1 98.31 94 ILE A O 1
ATOM 724 N N . ALA A 1 95 ? -1.45 25.312 1.233 1 97.5 95 ALA A N 1
ATOM 725 C CA . ALA A 1 95 ? -0.452 26.375 1.051 1 97.5 95 ALA A CA 1
ATOM 726 C C . ALA A 1 95 ? 0.181 26.766 2.383 1 97.5 95 ALA A C 1
ATOM 728 O O . ALA A 1 95 ? -0.491 26.781 3.416 1 97.5 95 ALA A O 1
ATOM 729 N N . ARG A 1 96 ? 1.467 27.125 2.361 1 95.69 96 ARG A N 1
ATOM 730 C CA . ARG A 1 96 ? 2.211 27.453 3.57 1 95.69 96 ARG A CA 1
ATOM 731 C C . ARG A 1 96 ? 1.588 28.656 4.277 1 95.69 96 ARG A C 1
ATOM 733 O O . ARG A 1 96 ? 1.67 28.781 5.5 1 95.69 96 ARG A O 1
ATOM 740 N N . ASP A 1 97 ? 0.941 29.547 3.543 1 96.62 97 ASP A N 1
ATOM 741 C CA . ASP A 1 97 ? 0.357 30.75 4.133 1 96.62 97 ASP A CA 1
ATOM 742 C C . ASP A 1 97 ? -1.11 30.531 4.492 1 96.62 97 ASP A C 1
ATOM 744 O O . ASP A 1 97 ? -1.782 31.438 4.973 1 96.62 97 ASP A O 1
ATOM 748 N N . ALA A 1 98 ? -1.635 29.344 4.227 1 97.62 98 ALA A N 1
ATOM 749 C CA . ALA A 1 98 ? -3.002 29.031 4.633 1 97.62 98 ALA A CA 1
ATOM 750 C C . ALA A 1 98 ? -3.139 29.047 6.152 1 97.62 98 ALA A C 1
ATOM 752 O O . ALA A 1 98 ? -2.221 28.625 6.867 1 97.62 98 ALA A O 1
ATOM 753 N N . THR A 1 99 ? -4.277 29.422 6.699 1 97.44 99 THR A N 1
ATOM 754 C CA . THR A 1 99 ? -4.547 29.547 8.125 1 97.44 99 THR A CA 1
ATOM 755 C C . THR A 1 99 ? -4.418 28.203 8.82 1 97.44 99 THR A C 1
ATOM 757 O O . THR A 1 99 ? -3.977 28.125 9.977 1 97.44 99 THR A O 1
ATOM 760 N N . GLU A 1 100 ? -4.801 27.125 8.156 1 97.88 100 GLU A N 1
ATOM 761 C CA . GLU A 1 100 ? -4.816 25.812 8.781 1 97.88 100 GLU A CA 1
ATOM 762 C C . GLU A 1 100 ? -3.428 25.172 8.781 1 97.88 100 GLU A C 1
ATOM 764 O O . GLU A 1 100 ? -3.191 24.188 9.469 1 97.88 100 GLU A O 1
ATOM 769 N N . PHE A 1 101 ? -2.5 25.719 8.008 1 97.69 101 PHE A N 1
ATOM 770 C CA . PHE A 1 101 ? -1.201 25.094 7.793 1 97.69 101 PHE A CA 1
ATOM 771 C C . PHE A 1 101 ? -0.491 24.859 9.117 1 97.69 101 PHE A C 1
ATOM 773 O O . PHE A 1 101 ? -0.135 23.719 9.438 1 97.69 101 PHE A O 1
ATOM 780 N N . PRO A 1 102 ? -0.301 25.844 10.047 1 97.31 102 PRO A N 1
ATOM 781 C CA . PRO A 1 102 ? 0.413 25.609 11.305 1 97.31 102 PRO A CA 1
ATOM 782 C C . PRO A 1 102 ? -0.292 24.594 12.195 1 97.31 102 PRO A C 1
ATOM 784 O O . PRO A 1 102 ? 0.366 23.781 12.859 1 97.31 102 PRO A O 1
ATOM 787 N N . THR A 1 103 ? -1.586 24.609 12.211 1 98.06 103 THR A N 1
ATOM 788 C CA . THR A 1 103 ? -2.355 23.703 13.055 1 98.06 103 THR A CA 1
ATOM 789 C C . THR A 1 103 ? -2.186 22.266 12.602 1 98.06 103 THR A C 1
ATOM 791 O O . THR A 1 103 ? -2.068 21.359 13.422 1 98.06 103 THR A O 1
ATOM 794 N N . LEU A 1 104 ? -2.205 22.062 11.352 1 98.44 104 LEU A N 1
ATOM 795 C CA . LEU A 1 104 ? -2.061 20.719 10.797 1 98.44 104 LEU A CA 1
ATOM 796 C C . LEU A 1 104 ? -0.65 20.188 11.031 1 98.44 104 LEU A C 1
ATOM 798 O O . LEU A 1 104 ? -0.473 19.016 11.359 1 98.44 104 LEU A O 1
ATOM 802 N N . LEU A 1 105 ? 0.316 21.016 10.883 1 97.81 105 LEU A N 1
ATOM 803 C CA . LEU A 1 105 ? 1.683 20.594 11.172 1 97.81 105 LEU A CA 1
ATOM 804 C C . LEU A 1 105 ? 1.855 20.297 12.656 1 97.81 105 LEU A C 1
ATOM 806 O O . LEU A 1 105 ? 2.562 19.359 13.023 1 97.81 105 LEU A O 1
ATOM 810 N N . ASP A 1 106 ? 1.277 21.109 13.508 1 98.25 106 ASP A N 1
ATOM 811 C CA . ASP A 1 106 ? 1.306 20.844 14.945 1 98.25 106 ASP A CA 1
ATOM 812 C C . ASP A 1 106 ? 0.686 19.484 15.266 1 98.25 106 ASP A C 1
ATOM 814 O O . ASP A 1 106 ? 1.175 18.766 16.141 1 98.25 106 ASP A O 1
ATOM 818 N N . ALA A 1 107 ? -0.439 19.172 14.625 1 98.62 107 ALA A N 1
ATOM 819 C CA . ALA A 1 107 ? -1.083 17.891 14.828 1 98.62 107 ALA A CA 1
ATOM 820 C C . ALA A 1 107 ? -0.153 16.734 14.438 1 98.62 107 ALA A C 1
ATOM 822 O O . ALA A 1 107 ? -0.058 15.734 15.148 1 98.62 107 ALA A O 1
ATOM 823 N N . LEU A 1 108 ? 0.522 16.875 13.289 1 98.69 108 LEU A N 1
ATOM 824 C CA . LEU A 1 108 ? 1.501 15.875 12.875 1 98.69 108 LEU A CA 1
ATOM 825 C C . LEU A 1 108 ? 2.629 15.758 13.891 1 98.69 108 LEU A C 1
ATOM 827 O O . LEU A 1 108 ? 3.047 14.648 14.242 1 98.69 108 LEU A O 1
ATOM 831 N N . GLN A 1 109 ? 3.125 16.875 14.367 1 98.5 109 GLN A N 1
ATOM 832 C CA . GLN A 1 109 ? 4.219 16.859 15.328 1 98.5 109 GLN A CA 1
ATOM 833 C C . GLN A 1 109 ? 3.775 16.25 16.656 1 98.5 109 GLN A C 1
ATOM 835 O O . GLN A 1 109 ? 4.547 15.539 17.312 1 98.5 109 GLN A O 1
ATOM 840 N N . ALA A 1 110 ? 2.619 16.594 17.094 1 98.5 110 ALA A N 1
ATOM 841 C CA . ALA A 1 110 ? 2.086 16 18.312 1 98.5 110 ALA A CA 1
ATOM 842 C C . ALA A 1 110 ? 2.031 14.477 18.203 1 98.5 110 ALA A C 1
ATOM 844 O O . ALA A 1 110 ? 2.318 13.766 19.172 1 98.5 110 ALA A O 1
ATOM 845 N N . ARG A 1 111 ? 1.684 14.008 17.016 1 98.44 111 ARG A N 1
ATOM 846 C CA . ARG A 1 111 ? 1.487 12.578 16.828 1 98.44 111 ARG A CA 1
ATOM 847 C C . ARG A 1 111 ? 2.82 11.859 16.625 1 98.44 111 ARG A C 1
ATOM 849 O O . ARG A 1 111 ? 3 10.734 17.094 1 98.44 111 ARG A O 1
ATOM 856 N N . PHE A 1 112 ? 3.771 12.516 15.938 1 98.38 112 PHE A N 1
ATOM 857 C CA . PHE A 1 112 ? 4.949 11.773 15.5 1 98.38 112 PHE A CA 1
ATOM 858 C C . PHE A 1 112 ? 6.211 12.336 16.141 1 98.38 112 PHE A C 1
ATOM 860 O O . PHE A 1 112 ? 7.301 11.789 15.953 1 98.38 112 PHE A O 1
ATOM 867 N N . GLY A 1 113 ? 6.164 13.492 16.766 1 97.56 113 GLY A N 1
ATOM 868 C CA . GLY A 1 113 ? 7.258 13.984 17.594 1 97.56 113 GLY A CA 1
ATOM 869 C C . GLY A 1 113 ? 8.266 14.812 16.812 1 97.56 113 GLY A C 1
ATOM 870 O O . GLY A 1 113 ? 7.895 15.516 15.867 1 97.56 113 GLY A O 1
ATOM 871 N N . GLU A 1 114 ? 9.484 14.789 17.234 1 96.06 114 GLU A N 1
ATOM 872 C CA . GLU A 1 114 ? 10.539 15.727 16.859 1 96.06 114 GLU A CA 1
ATOM 873 C C . GLU A 1 114 ? 10.906 15.57 15.391 1 96.06 114 GLU A C 1
ATOM 875 O O . GLU A 1 114 ? 11.391 16.516 14.766 1 96.06 114 GLU A O 1
ATOM 880 N N . VAL A 1 115 ? 10.672 14.406 14.898 1 96.25 115 VAL A N 1
ATOM 881 C CA . VAL A 1 115 ? 11 14.203 13.492 1 96.25 115 VAL A CA 1
ATOM 882 C C . VAL A 1 115 ? 10.25 15.219 12.633 1 96.25 115 VAL A C 1
ATOM 884 O O . VAL A 1 115 ? 10.789 15.75 11.664 1 96.25 115 VAL A O 1
ATOM 887 N N . VAL A 1 116 ? 9.047 15.492 12.953 1 96.94 116 VAL A N 1
ATOM 888 C CA . VAL A 1 116 ? 8.258 16.469 12.203 1 96.94 116 VAL A CA 1
ATOM 889 C C . VAL A 1 116 ? 8.844 17.859 12.383 1 96.94 116 VAL A C 1
ATOM 891 O O . VAL A 1 116 ? 8.844 18.672 11.445 1 96.94 116 VAL A O 1
ATOM 894 N N . GLY A 1 117 ? 9.289 18.141 13.555 1 95.06 117 GLY A N 1
ATOM 895 C CA . GLY A 1 117 ? 9.992 19.391 13.773 1 95.06 117 GLY A CA 1
ATOM 896 C C . GLY A 1 117 ? 11.172 19.594 12.844 1 95.06 117 GLY A C 1
ATOM 897 O O . GLY A 1 117 ? 11.367 20.672 12.289 1 95.06 117 GLY A O 1
ATOM 898 N N . VAL A 1 118 ? 11.914 18.594 12.648 1 95 118 VAL A N 1
ATOM 899 C CA . VAL A 1 118 ? 13.07 18.625 11.766 1 95 118 VAL A CA 1
ATOM 900 C C . VAL A 1 118 ? 12.609 18.828 10.32 1 95 118 VAL A C 1
ATOM 902 O O . VAL A 1 118 ? 13.125 19.688 9.609 1 95 118 VAL A O 1
ATOM 905 N N . LEU A 1 119 ? 11.625 18.078 9.883 1 94.12 119 LEU A N 1
ATOM 906 C CA . LEU A 1 119 ? 11.133 18.141 8.508 1 94.12 119 LEU A CA 1
ATOM 907 C C . LEU A 1 119 ? 10.531 19.516 8.211 1 94.12 119 LEU A C 1
ATOM 909 O O . LEU A 1 119 ? 10.633 20 7.09 1 94.12 119 LEU A O 1
ATOM 913 N N . ARG A 1 120 ? 9.875 20.031 9.227 1 92.25 120 ARG A N 1
ATOM 914 C CA . ARG A 1 120 ? 9.273 21.359 9.102 1 92.25 120 ARG A CA 1
ATOM 915 C C . ARG A 1 120 ? 10.328 22.406 8.734 1 92.25 120 ARG A C 1
ATOM 917 O O . ARG A 1 120 ? 10.008 23.422 8.102 1 92.25 120 ARG A O 1
ATOM 924 N N . GLY A 1 121 ? 11.469 22.188 9.148 1 90.56 121 GLY A N 1
ATOM 925 C CA . GLY A 1 121 ? 12.562 23.109 8.875 1 90.56 121 GLY A CA 1
ATOM 926 C C . GLY A 1 121 ? 13.141 22.953 7.48 1 90.56 121 GLY A C 1
ATOM 927 O O . GLY A 1 121 ? 13.859 23.844 7 1 90.56 121 GLY A O 1
ATOM 928 N N . LEU A 1 122 ? 12.719 21.844 6.871 1 86.75 122 LEU A N 1
ATOM 929 C CA . LEU A 1 122 ? 13.156 21.609 5.496 1 86.75 122 LEU A CA 1
ATOM 930 C C . LEU A 1 122 ? 12.219 22.297 4.512 1 86.75 122 LEU A C 1
ATOM 932 O O . LEU A 1 122 ? 11 22.094 4.555 1 86.75 122 LEU A O 1
ATOM 936 N N . GLY A 1 123 ? 12.547 23.281 3.826 1 85.06 123 GLY A N 1
ATOM 937 C CA . GLY A 1 123 ? 11.734 24.156 2.992 1 85.06 123 GLY A CA 1
ATOM 938 C C . GLY A 1 123 ? 11.086 23.422 1.824 1 85.06 123 GLY A C 1
ATOM 939 O O . GLY A 1 123 ? 10.133 23.922 1.227 1 85.06 123 GLY A O 1
ATOM 940 N N . ASP A 1 124 ? 11.453 22.266 1.508 1 93.94 124 ASP A N 1
ATOM 941 C CA . ASP A 1 124 ? 10.953 21.641 0.288 1 93.94 124 ASP A CA 1
ATOM 942 C C . ASP A 1 124 ? 9.766 20.734 0.587 1 93.94 124 ASP A C 1
ATOM 944 O O . ASP A 1 124 ? 9.055 20.312 -0.326 1 93.94 124 ASP A O 1
ATOM 948 N N . PHE A 1 125 ? 9.484 20.5 1.861 1 96.81 125 PHE A N 1
ATOM 949 C CA . PHE A 1 125 ? 8.383 19.609 2.186 1 96.81 125 PHE A CA 1
ATOM 950 C C . PHE A 1 125 ? 7.039 20.266 1.9 1 96.81 125 PHE A C 1
ATOM 952 O O . PHE A 1 125 ? 6.883 21.469 2.092 1 96.81 125 PHE A O 1
ATOM 959 N N . VAL A 1 126 ? 6.102 19.422 1.489 1 97.81 126 VAL A N 1
ATOM 960 C CA . VAL A 1 126 ? 4.789 19.891 1.053 1 97.81 126 VAL A CA 1
ATOM 961 C C . VAL A 1 126 ? 3.701 19.219 1.892 1 97.81 126 VAL A C 1
ATOM 963 O O . VAL A 1 126 ? 3.768 18.016 2.156 1 97.81 126 VAL A O 1
ATOM 966 N N . LEU A 1 127 ? 2.762 19.984 2.352 1 98.38 127 LEU A N 1
ATOM 967 C CA . LEU A 1 127 ? 1.593 19.484 3.061 1 98.38 127 LEU A CA 1
ATOM 968 C C . LEU A 1 127 ? 0.442 19.219 2.094 1 98.38 127 LEU A C 1
ATOM 970 O O . LEU A 1 127 ? 0.039 20.125 1.347 1 98.38 127 LEU A O 1
ATOM 974 N N . PHE A 1 128 ? -0.046 18 2.064 1 98.88 128 PHE A N 1
ATOM 975 C CA . PHE A 1 128 ? -1.191 17.625 1.241 1 98.88 128 PHE A CA 1
ATOM 976 C C . PHE A 1 128 ? -2.371 17.203 2.111 1 98.88 128 PHE A C 1
ATOM 978 O O . PHE A 1 128 ? -2.182 16.641 3.186 1 98.88 128 PHE A O 1
ATOM 985 N N . ARG A 1 129 ? -3.543 17.516 1.66 1 98.88 129 ARG A N 1
ATOM 986 C CA . ARG A 1 129 ? -4.762 16.844 2.117 1 98.88 129 ARG A CA 1
ATOM 987 C C . ARG A 1 129 ? -5.273 15.859 1.076 1 98.88 129 ARG A C 1
ATOM 989 O O . ARG A 1 129 ? -5.465 16.219 -0.088 1 98.88 129 ARG A O 1
ATOM 996 N N . LEU A 1 130 ? -5.41 14.633 1.417 1 98.88 130 LEU A N 1
ATOM 997 C CA . LEU A 1 130 ? -6.102 13.625 0.624 1 98.88 130 LEU A CA 1
ATOM 998 C C . LEU A 1 130 ? -7.547 13.469 1.088 1 98.88 130 LEU A C 1
ATOM 1000 O O . LEU A 1 130 ? -7.809 12.836 2.115 1 98.88 130 LEU A O 1
ATOM 1004 N N . GLN A 1 131 ? -8.43 13.984 0.323 1 98.81 131 GLN A N 1
ATOM 1005 C CA . GLN A 1 131 ? -9.844 13.969 0.694 1 98.81 131 GLN A CA 1
ATOM 1006 C C . GLN A 1 131 ? -10.539 12.734 0.149 1 98.81 131 GLN A C 1
ATOM 1008 O O . GLN A 1 131 ? -10.719 12.594 -1.063 1 98.81 131 GLN A O 1
ATOM 1013 N N . PRO A 1 132 ? -10.984 11.82 1.067 1 98.62 132 PRO A N 1
ATOM 1014 C CA . PRO A 1 132 ? -11.641 10.602 0.583 1 98.62 132 PRO A CA 1
ATOM 1015 C C . PRO A 1 132 ? -12.977 10.883 -0.096 1 98.62 132 PRO A C 1
ATOM 1017 O O . PRO A 1 132 ? -13.75 11.719 0.373 1 98.62 132 PRO A O 1
ATOM 1020 N N . GLN A 1 133 ? -13.203 10.164 -1.166 1 97.5 133 GLN A N 1
ATOM 1021 C CA . GLN A 1 133 ? -14.445 10.312 -1.918 1 97.5 133 GLN A CA 1
ATOM 1022 C C . GLN A 1 133 ? -15.273 9.031 -1.864 1 97.5 133 GLN A C 1
ATOM 1024 O O . GLN A 1 133 ? -16.5 9.078 -1.753 1 97.5 133 GLN A O 1
ATOM 1029 N N . VAL A 1 134 ? -14.672 7.906 -1.997 1 97 134 VAL A N 1
ATOM 1030 C CA . VAL A 1 134 ? -15.258 6.574 -1.921 1 97 134 VAL A CA 1
ATOM 1031 C C . VAL A 1 134 ? -14.391 5.676 -1.041 1 97 134 VAL A C 1
ATOM 1033 O O . VAL A 1 134 ? -13.156 5.777 -1.061 1 97 134 VAL A O 1
ATOM 1036 N N . GLY A 1 135 ? -15.07 4.859 -0.216 1 97.88 135 GLY A N 1
ATOM 1037 C CA . GLY A 1 135 ? -14.32 4.004 0.684 1 97.88 135 GLY A CA 1
ATOM 1038 C C . GLY A 1 135 ? -14.82 2.572 0.704 1 97.88 135 GLY A C 1
ATOM 1039 O O . GLY A 1 135 ? -16.016 2.324 0.542 1 97.88 135 GLY A O 1
ATOM 1040 N N . ARG A 1 136 ? -13.969 1.657 0.86 1 97.38 136 ARG A N 1
ATOM 1041 C CA . ARG A 1 136 ? -14.25 0.236 1.025 1 97.38 136 ARG A CA 1
ATOM 1042 C C . ARG A 1 136 ? -13.523 -0.332 2.24 1 97.38 136 ARG A C 1
ATOM 1044 O O . ARG A 1 136 ? -12.328 -0.095 2.42 1 97.38 136 ARG A O 1
ATOM 1051 N N . PHE A 1 137 ? -14.305 -1.021 3.057 1 97.81 137 PHE A N 1
ATOM 1052 C CA . PHE A 1 137 ? -13.797 -1.589 4.301 1 97.81 137 PHE A CA 1
ATOM 1053 C C . PHE A 1 137 ? -13.961 -3.104 4.309 1 97.81 137 PHE A C 1
ATOM 1055 O O . PHE A 1 137 ? -15.039 -3.619 4.004 1 97.81 137 PHE A O 1
ATOM 1062 N N . VAL A 1 138 ? -12.836 -3.865 4.633 1 96.44 138 VAL A N 1
ATOM 1063 C CA . VAL A 1 138 ? -12.844 -5.324 4.676 1 96.44 138 VAL A CA 1
ATOM 1064 C C . VAL A 1 138 ? -12.273 -5.809 6.008 1 96.44 138 VAL A C 1
ATOM 1066 O O . VAL A 1 138 ? -11.195 -5.387 6.418 1 96.44 138 VAL A O 1
ATOM 1069 N N . MET A 1 139 ? -12.953 -6.602 6.781 1 92.38 139 MET A N 1
ATOM 1070 C CA . MET A 1 139 ? -12.484 -7.125 8.062 1 92.38 139 MET A CA 1
ATOM 1071 C C . MET A 1 139 ? -12.469 -8.648 8.055 1 92.38 139 MET A C 1
ATOM 1073 O O . MET A 1 139 ? -12.836 -9.281 9.055 1 92.38 139 MET A O 1
ATOM 1077 N N . GLY A 1 140 ? -12.031 -9.328 7.137 1 83.44 140 GLY A N 1
ATOM 1078 C CA . GLY A 1 140 ? -11.977 -10.773 7.023 1 83.44 140 GLY A CA 1
ATOM 1079 C C . GLY A 1 140 ? -12.805 -11.312 5.867 1 83.44 140 GLY A C 1
ATOM 1080 O O . GLY A 1 140 ? -13.227 -10.555 4.996 1 83.44 140 GLY A O 1
ATOM 1081 N N . PHE A 1 141 ? -12.875 -12.586 5.867 1 81.12 141 PHE A N 1
ATOM 1082 C CA . PHE A 1 141 ? -13.602 -13.25 4.789 1 81.12 141 PHE A CA 1
ATOM 1083 C C . PHE A 1 141 ? -15.094 -12.961 4.883 1 81.12 141 PHE A C 1
ATOM 1085 O O . PHE A 1 141 ? -15.727 -13.258 5.902 1 81.12 141 PHE A O 1
ATOM 1092 N N . GLY A 1 142 ? -15.633 -12.359 3.883 1 77.62 142 GLY A N 1
ATOM 1093 C CA . GLY A 1 142 ? -17.078 -12.172 3.779 1 77.62 142 GLY A CA 1
ATOM 1094 C C . GLY A 1 142 ? -17.578 -10.977 4.559 1 77.62 142 GLY A C 1
ATOM 1095 O O . GLY A 1 142 ? -18.781 -10.812 4.742 1 77.62 142 GLY A O 1
ATOM 1096 N N . GLN A 1 143 ? -16.75 -10.227 5.004 1 90.12 143 GLN A N 1
ATOM 1097 C CA . GLN A 1 143 ? -17.109 -9.023 5.734 1 90.12 143 GLN A CA 1
ATOM 1098 C C . GLN A 1 143 ? -16.531 -7.777 5.074 1 90.12 143 GLN A C 1
ATOM 1100 O O . GLN A 1 143 ? -15.516 -7.246 5.531 1 90.12 143 GLN A O 1
ATOM 1105 N N . ALA A 1 144 ? -17.234 -7.406 4.051 1 93.81 144 ALA A N 1
ATOM 1106 C CA . ALA A 1 144 ? -16.844 -6.227 3.285 1 93.81 144 ALA A CA 1
ATOM 1107 C C . ALA A 1 144 ? -17.969 -5.199 3.25 1 93.81 144 ALA A C 1
ATOM 1109 O O . ALA A 1 144 ? -19.156 -5.559 3.184 1 93.81 144 ALA A O 1
ATOM 1110 N N . PHE A 1 145 ? -17.594 -3.924 3.277 1 96.38 145 PHE A N 1
ATOM 1111 C CA . PHE A 1 145 ? -18.531 -2.814 3.328 1 96.38 145 PHE A CA 1
ATOM 1112 C C . PHE A 1 145 ? -18.125 -1.707 2.367 1 96.38 145 PHE A C 1
ATOM 1114 O O . PHE A 1 145 ? -16.938 -1.439 2.193 1 96.38 145 PHE A O 1
ATOM 1121 N N . VAL A 1 146 ? -19.047 -1.13 1.749 1 96.5 146 VAL A N 1
ATOM 1122 C CA . VAL A 1 146 ? -18.844 0.19 1.157 1 96.5 146 VAL A CA 1
ATOM 1123 C C . VAL A 1 146 ? -19.156 1.271 2.188 1 96.5 146 VAL A C 1
ATOM 1125 O O . VAL A 1 146 ? -20.109 1.137 2.965 1 96.5 146 VAL A O 1
ATOM 1128 N N . LEU A 1 147 ? -18.344 2.289 2.098 1 96.88 147 LEU A N 1
ATOM 1129 C CA . LEU A 1 147 ? -18.516 3.344 3.092 1 96.88 147 LEU A CA 1
ATOM 1130 C C . LEU A 1 147 ? -19.344 4.496 2.523 1 96.88 147 LEU A C 1
ATOM 1132 O O . LEU A 1 147 ? -19 5.051 1.476 1 96.88 147 LEU A O 1
ATOM 1136 N N . GLY A 1 148 ? -20.391 4.781 3.287 1 93.5 148 GLY A N 1
ATOM 1137 C CA . GLY A 1 148 ? -21.281 5.848 2.865 1 93.5 148 GLY A CA 1
ATOM 1138 C C . GLY A 1 148 ? -21.391 6.98 3.871 1 93.5 148 GLY A C 1
ATOM 1139 O O . GLY A 1 148 ? -20.609 7.035 4.828 1 93.5 148 GLY A O 1
ATOM 1140 N N . GLY A 1 149 ? -22.281 7.938 3.543 1 91.88 149 GLY A N 1
ATOM 1141 C CA . GLY A 1 149 ? -22.453 9.117 4.375 1 91.88 149 GLY A CA 1
ATOM 1142 C C . GLY A 1 149 ? -21.453 10.219 4.047 1 91.88 149 GLY A C 1
ATOM 1143 O O . GLY A 1 149 ? -20.453 9.977 3.375 1 91.88 149 GLY A O 1
ATOM 1144 N N . GLU A 1 150 ? -21.672 11.359 4.57 1 88.94 150 GLU A N 1
ATOM 1145 C CA . GLU A 1 150 ? -20.844 12.523 4.281 1 88.94 150 GLU A CA 1
ATOM 1146 C C . GLU A 1 150 ? -19.406 12.305 4.77 1 88.94 150 GLU A C 1
ATOM 1148 O O . GLU A 1 150 ? -18.453 12.766 4.137 1 88.94 150 GLU A O 1
ATOM 1153 N N . ASP A 1 151 ? -19.281 11.531 5.816 1 90.38 151 ASP A N 1
ATOM 1154 C CA . ASP A 1 151 ? -17.969 11.359 6.41 1 90.38 151 ASP A CA 1
ATOM 1155 C C . ASP A 1 151 ? -17.375 9.984 6.078 1 90.38 151 ASP A C 1
ATOM 1157 O O . ASP A 1 151 ? -16.328 9.609 6.598 1 90.38 151 ASP A O 1
ATOM 1161 N N . LEU A 1 152 ? -18.109 9.211 5.273 1 95 152 LEU A N 1
ATOM 1162 C CA . LEU A 1 152 ? -17.688 7.879 4.867 1 95 152 LEU A CA 1
ATOM 1163 C C . LEU A 1 152 ? -17.484 6.98 6.082 1 95 152 LEU A C 1
ATOM 1165 O O . LEU A 1 152 ? -16.453 6.297 6.184 1 95 152 LEU A O 1
ATOM 1169 N N . ARG A 1 153 ? -18.406 7.012 6.984 1 93.19 153 ARG A N 1
ATOM 1170 C CA . ARG A 1 153 ? -18.312 6.199 8.195 1 93.19 153 ARG A CA 1
ATOM 1171 C C . ARG A 1 153 ? -19.516 5.25 8.297 1 93.19 153 ARG A C 1
ATOM 1173 O O . ARG A 1 153 ? -19.578 4.422 9.211 1 93.19 153 ARG A O 1
ATOM 1180 N N . GLU A 1 154 ? -20.469 5.391 7.375 1 95.25 154 GLU A N 1
ATOM 1181 C CA . GLU A 1 154 ? -21.609 4.469 7.336 1 95.25 154 GLU A CA 1
ATOM 1182 C C . GLU A 1 154 ? -21.25 3.193 6.578 1 95.25 154 GLU A C 1
ATOM 1184 O O . GLU A 1 154 ? -20.844 3.246 5.414 1 95.25 154 GLU A O 1
ATOM 1189 N N . LEU A 1 155 ? -21.469 2.102 7.25 1 95.94 155 LEU A N 1
ATOM 1190 C CA . LEU A 1 155 ? -21.109 0.813 6.668 1 95.94 155 LEU A CA 1
ATOM 1191 C C . LEU A 1 155 ? -22.297 0.175 5.969 1 95.94 155 LEU A C 1
ATOM 1193 O O . LEU A 1 155 ? -23.344 -0.033 6.586 1 95.94 155 LEU A O 1
ATOM 1197 N N . GLN A 1 156 ? -22.141 -0.085 4.727 1 94.81 156 GLN A N 1
ATOM 1198 C CA . GLN A 1 156 ? -23.125 -0.831 3.943 1 94.81 156 GLN A CA 1
ATOM 1199 C C . GLN A 1 156 ? -22.531 -2.145 3.434 1 94.81 156 GLN A C 1
ATOM 1201 O O . GLN A 1 156 ? -21.625 -2.143 2.607 1 94.81 156 GLN A O 1
ATOM 1206 N N . PRO A 1 157 ? -23.047 -3.23 3.867 1 91.75 157 PRO A N 1
ATOM 1207 C CA . PRO A 1 157 ? -22.484 -4.523 3.469 1 91.75 157 PRO A CA 1
ATOM 1208 C C . PRO A 1 157 ? -22.547 -4.758 1.962 1 91.75 157 PRO A C 1
ATOM 1210 O O . PRO A 1 157 ? -23.516 -4.348 1.312 1 91.75 157 PRO A O 1
ATOM 1213 N N . ILE A 1 158 ? -21.453 -5.332 1.565 1 84.12 158 ILE A N 1
ATOM 1214 C CA . ILE A 1 158 ? -21.438 -5.727 0.16 1 84.12 158 ILE A CA 1
ATOM 1215 C C . ILE A 1 158 ? -21.5 -7.246 0.05 1 84.12 158 ILE A C 1
ATOM 1217 O O . ILE A 1 158 ? -21.125 -7.961 0.981 1 84.12 158 ILE A O 1
ATOM 1221 N N . GLY A 1 159 ? -22.328 -7.875 -0.769 1 66.31 159 GLY A N 1
ATOM 1222 C CA . GLY A 1 159 ? -22.516 -9.312 -0.903 1 66.31 159 GLY A CA 1
ATOM 1223 C C . GLY A 1 159 ? -21.203 -10.07 -1.023 1 66.31 159 GLY A C 1
ATOM 1224 O O . GLY A 1 159 ? -20.156 -9.477 -1.27 1 66.31 159 GLY A O 1
ATOM 1225 N N . ALA A 1 160 ? -21.172 -11.281 -0.499 1 57.5 160 ALA A N 1
ATOM 1226 C CA . ALA A 1 160 ? -20.094 -12.25 -0.362 1 57.5 160 ALA A CA 1
ATOM 1227 C C . ALA A 1 160 ? -19.188 -12.242 -1.592 1 57.5 160 ALA A C 1
ATOM 1229 O O . ALA A 1 160 ? -17.969 -12.461 -1.482 1 57.5 160 ALA A O 1
ATOM 1230 N N . GLY A 1 161 ? -19.594 -12.094 -2.754 1 49.72 161 GLY A N 1
ATOM 1231 C CA . GLY A 1 161 ? -18.797 -12.328 -3.943 1 49.72 161 GLY A CA 1
ATOM 1232 C C . GLY A 1 161 ? -17.75 -11.25 -4.184 1 49.72 161 GLY A C 1
ATOM 1233 O O . GLY A 1 161 ? -17 -11.312 -5.152 1 49.72 161 GLY A O 1
ATOM 1234 N N . SER A 1 162 ? -17.734 -10.375 -3.363 1 47 162 SER A N 1
ATOM 1235 C CA . SER A 1 162 ? -16.938 -9.203 -3.729 1 47 162 SER A CA 1
ATOM 1236 C C . SER A 1 162 ? -15.531 -9.289 -3.146 1 47 162 SER A C 1
ATOM 1238 O O . SER A 1 162 ? -14.805 -8.289 -3.113 1 47 162 SER A O 1
ATOM 1240 N N . LEU A 1 163 ? -15.07 -10.398 -2.629 1 46.94 163 LEU A N 1
ATOM 1241 C CA . LEU A 1 163 ? -13.68 -10.453 -2.201 1 46.94 163 LEU A CA 1
ATOM 1242 C C . LEU A 1 163 ? -12.773 -10.875 -3.352 1 46.94 163 LEU A C 1
ATOM 1244 O O . LEU A 1 163 ? -13.148 -11.734 -4.16 1 46.94 163 LEU A O 1
ATOM 1248 N N . MET B 1 1 ? 26.234 -8.391 14.117 1 50 1 MET B N 1
ATOM 1249 C CA . MET B 1 1 ? 26.766 -7.66 12.977 1 50 1 MET B CA 1
ATOM 1250 C C . MET B 1 1 ? 25.656 -6.949 12.219 1 50 1 MET B C 1
ATOM 1252 O O . MET B 1 1 ? 24.547 -7.48 12.086 1 50 1 MET B O 1
ATOM 1256 N N . ASP B 1 2 ? 25.734 -5.648 12.016 1 70.19 2 ASP B N 1
ATOM 1257 C CA . ASP B 1 2 ? 24.719 -4.832 11.352 1 70.19 2 ASP B CA 1
ATOM 1258 C C . ASP B 1 2 ? 24.422 -5.367 9.961 1 70.19 2 ASP B C 1
ATOM 1260 O O . ASP B 1 2 ? 25.328 -5.688 9.195 1 70.19 2 ASP B O 1
ATOM 1264 N N . LYS B 1 3 ? 23.375 -5.812 9.742 1 83.69 3 LYS B N 1
ATOM 1265 C CA . LYS B 1 3 ? 22.984 -6.359 8.453 1 83.69 3 LYS B CA 1
ATOM 1266 C C . LYS B 1 3 ? 23.328 -5.398 7.316 1 83.69 3 LYS B C 1
ATOM 1268 O O . LYS B 1 3 ? 23.141 -4.184 7.449 1 83.69 3 LYS B O 1
ATOM 1273 N N . SER B 1 4 ? 24.094 -5.848 6.348 1 93.88 4 SER B N 1
ATOM 1274 C CA . SER B 1 4 ? 24.297 -5.078 5.125 1 93.88 4 SER B CA 1
ATOM 1275 C C . SER B 1 4 ? 22.969 -4.715 4.469 1 93.88 4 SER B C 1
ATOM 1277 O O . SER B 1 4 ? 21.938 -5.34 4.75 1 93.88 4 SER B O 1
ATOM 1279 N N . PRO B 1 5 ? 22.984 -3.707 3.615 1 94.44 5 PRO B N 1
ATOM 1280 C CA . PRO B 1 5 ? 21.75 -3.375 2.889 1 94.44 5 PRO B CA 1
ATOM 1281 C C . PRO B 1 5 ? 21.203 -4.559 2.102 1 94.44 5 PRO B C 1
ATOM 1283 O O . PRO B 1 5 ? 19.984 -4.75 2.051 1 94.44 5 PRO B O 1
ATOM 1286 N N . GLN B 1 6 ? 22.031 -5.324 1.53 1 95.25 6 GLN B N 1
ATOM 1287 C CA . GLN B 1 6 ? 21.609 -6.496 0.775 1 95.25 6 GLN B CA 1
ATOM 1288 C C . GLN B 1 6 ? 20.875 -7.496 1.675 1 95.25 6 GLN B C 1
ATOM 1290 O O . GLN B 1 6 ? 19.891 -8.094 1.271 1 95.25 6 GLN B O 1
ATOM 1295 N N . GLN B 1 7 ? 21.375 -7.691 2.811 1 96.56 7 GLN B N 1
ATOM 1296 C CA . GLN B 1 7 ? 20.766 -8.609 3.76 1 96.56 7 GLN B CA 1
ATOM 1297 C C . GLN B 1 7 ? 19.406 -8.102 4.223 1 96.56 7 GLN B C 1
ATOM 1299 O O . GLN B 1 7 ? 18.469 -8.883 4.398 1 96.56 7 GLN B O 1
ATOM 1304 N N . VAL B 1 8 ? 19.312 -6.805 4.418 1 96.5 8 VAL B N 1
ATOM 1305 C CA . VAL B 1 8 ? 18.047 -6.203 4.844 1 96.5 8 VAL B CA 1
ATOM 1306 C C . VAL B 1 8 ? 17 -6.371 3.748 1 96.5 8 VAL B C 1
ATOM 1308 O O . VAL B 1 8 ? 15.859 -6.754 4.027 1 96.5 8 VAL B O 1
ATOM 1311 N N . LEU B 1 9 ? 17.406 -6.129 2.502 1 97.06 9 LEU B N 1
ATOM 1312 C CA . LEU B 1 9 ? 16.5 -6.32 1.378 1 97.06 9 LEU B CA 1
ATOM 1313 C C . LEU B 1 9 ? 16.047 -7.77 1.287 1 97.06 9 LEU B C 1
ATOM 1315 O O . LEU B 1 9 ? 14.844 -8.047 1.147 1 97.06 9 LEU B O 1
ATOM 1319 N N . SER B 1 10 ? 17.016 -8.672 1.365 1 96.31 10 SER B N 1
ATOM 1320 C CA . SER B 1 10 ? 16.703 -10.094 1.302 1 96.31 10 SER B CA 1
ATOM 1321 C C . SER B 1 10 ? 15.734 -10.492 2.416 1 96.31 10 SER B C 1
ATOM 1323 O O . SER B 1 10 ? 14.797 -11.266 2.191 1 96.31 10 SER B O 1
ATOM 1325 N N . HIS B 1 11 ? 15.953 -9.992 3.58 1 96.81 11 HIS B N 1
ATOM 1326 C CA . HIS B 1 11 ? 15.086 -10.273 4.715 1 96.81 11 HIS B CA 1
ATOM 1327 C C . HIS B 1 11 ? 13.672 -9.766 4.465 1 96.81 11 HIS B C 1
ATOM 1329 O O . HIS B 1 11 ? 12.695 -10.469 4.734 1 96.81 11 HIS B O 1
ATOM 1335 N N . LEU B 1 12 ? 13.57 -8.57 3.98 1 97.69 12 LEU B N 1
ATOM 1336 C CA . LEU B 1 12 ? 12.266 -7.988 3.678 1 97.69 12 LEU B CA 1
ATOM 1337 C C . LEU B 1 12 ? 11.508 -8.844 2.664 1 97.69 12 LEU B C 1
ATOM 1339 O O . LEU B 1 12 ? 10.352 -9.203 2.889 1 97.69 12 LEU B O 1
ATOM 1343 N N . LEU B 1 13 ? 12.156 -9.25 1.598 1 97.62 13 LEU B N 1
ATOM 1344 C CA . LEU B 1 13 ? 11.547 -10.016 0.512 1 97.62 13 LEU B CA 1
ATOM 1345 C C . LEU B 1 13 ? 11.117 -11.391 0.992 1 97.62 13 LEU B C 1
ATOM 1347 O O . LEU B 1 13 ? 10.102 -11.93 0.535 1 97.62 13 LEU B O 1
ATOM 1351 N N . THR B 1 14 ? 11.867 -11.938 1.925 1 96.44 14 THR B N 1
ATOM 1352 C CA . THR B 1 14 ? 11.633 -13.312 2.354 1 96.44 14 THR B CA 1
ATOM 1353 C C . THR B 1 14 ? 10.594 -13.359 3.475 1 96.44 14 THR B C 1
ATOM 1355 O O . THR B 1 14 ? 9.859 -14.336 3.604 1 96.44 14 THR B O 1
ATOM 1358 N N . HIS B 1 15 ? 10.461 -12.312 4.27 1 96.81 15 HIS B N 1
ATOM 1359 C CA . HIS B 1 15 ? 9.672 -12.43 5.492 1 96.81 15 HIS B CA 1
ATOM 1360 C C . HIS B 1 15 ? 8.344 -11.688 5.363 1 96.81 15 HIS B C 1
ATOM 1362 O O . HIS B 1 15 ? 7.438 -11.898 6.168 1 96.81 15 HIS B O 1
ATOM 1368 N N . THR B 1 16 ? 8.297 -10.758 4.465 1 98.31 16 THR B N 1
ATOM 1369 C CA . THR B 1 16 ? 7 -10.156 4.203 1 98.31 16 THR B CA 1
ATOM 1370 C C . THR B 1 16 ? 6.074 -11.141 3.496 1 98.31 16 THR B C 1
ATOM 1372 O O . THR B 1 16 ? 6.477 -11.797 2.533 1 98.31 16 THR B O 1
ATOM 1375 N N . GLN B 1 17 ? 4.844 -11.25 3.951 1 98.75 17 GLN B N 1
ATOM 1376 C CA . GLN B 1 17 ? 3.926 -12.266 3.455 1 98.75 17 GLN B CA 1
ATOM 1377 C C . GLN B 1 17 ? 3.068 -11.727 2.312 1 98.75 17 GLN B C 1
ATOM 1379 O O . GLN B 1 17 ? 2.547 -12.5 1.504 1 98.75 17 GLN B O 1
ATOM 1384 N N . SER B 1 18 ? 2.84 -10.438 2.309 1 98.88 18 SER B N 1
ATOM 1385 C CA . SER B 1 18 ? 1.955 -9.836 1.319 1 98.88 18 SER B CA 1
ATOM 1386 C C . SER B 1 18 ? 2.549 -8.547 0.761 1 98.88 18 SER B C 1
ATOM 1388 O O . SER B 1 18 ? 3.451 -7.961 1.363 1 98.88 18 SER B O 1
ATOM 1390 N N . LEU B 1 19 ? 2.166 -8.227 -0.419 1 98.94 19 LEU B N 1
ATOM 1391 C CA . LEU B 1 19 ? 2.572 -6.988 -1.076 1 98.94 19 LEU B CA 1
ATOM 1392 C C . LEU B 1 19 ? 1.398 -6.02 -1.182 1 98.94 19 LEU B C 1
ATOM 1394 O O . LEU B 1 19 ? 0.246 -6.445 -1.296 1 98.94 19 LEU B O 1
ATOM 1398 N N . GLN B 1 20 ? 1.635 -4.727 -1.051 1 98.94 20 GLN B N 1
ATOM 1399 C CA . GLN B 1 20 ? 0.678 -3.711 -1.475 1 98.94 20 GLN B CA 1
ATOM 1400 C C . GLN B 1 20 ? 0.725 -3.51 -2.986 1 98.94 20 GLN B C 1
ATOM 1402 O O . GLN B 1 20 ? 1.802 -3.512 -3.586 1 98.94 20 GLN B O 1
ATOM 1407 N N . LEU B 1 21 ? -0.411 -3.305 -3.531 1 98.94 21 LEU B N 1
ATOM 1408 C CA . LEU B 1 21 ? -0.54 -3.334 -4.984 1 98.94 21 LEU B CA 1
ATOM 1409 C C . LEU B 1 21 ? -1.267 -2.092 -5.492 1 98.94 21 LEU B C 1
ATOM 1411 O O . LEU B 1 21 ? -2.408 -1.834 -5.102 1 98.94 21 LEU B O 1
ATOM 1415 N N . ALA B 1 22 ? -0.611 -1.32 -6.289 1 98.94 22 ALA B N 1
ATOM 1416 C CA . ALA B 1 22 ? -1.244 -0.204 -6.984 1 98.94 22 ALA B CA 1
ATOM 1417 C C . ALA B 1 22 ? -1.563 -0.571 -8.43 1 98.94 22 ALA B C 1
ATOM 1419 O O . ALA B 1 22 ? -0.711 -1.104 -9.148 1 98.94 22 ALA B O 1
ATOM 1420 N N . THR B 1 23 ? -2.746 -0.339 -8.852 1 98.94 23 THR B N 1
ATOM 1421 C CA . THR B 1 23 ? -3.227 -0.606 -10.203 1 98.94 23 THR B CA 1
ATOM 1422 C C . THR B 1 23 ? -4.016 0.584 -10.742 1 98.94 23 THR B C 1
ATOM 1424 O O . THR B 1 23 ? -4.137 1.609 -10.07 1 98.94 23 THR B O 1
ATOM 1427 N N . LEU B 1 24 ? -4.422 0.488 -12.008 1 98.81 24 LEU B N 1
ATOM 1428 C CA . LEU B 1 24 ? -5.328 1.459 -12.609 1 98.81 24 LEU B CA 1
ATOM 1429 C C . LEU B 1 24 ? -6.742 0.896 -12.703 1 98.81 24 LEU B C 1
ATOM 1431 O O . LEU B 1 24 ? -6.941 -0.215 -13.195 1 98.81 24 LEU B O 1
ATOM 1435 N N . ASN B 1 25 ? -7.695 1.708 -12.234 1 98.06 25 ASN B N 1
ATOM 1436 C CA . ASN B 1 25 ? -9.078 1.249 -12.367 1 98.06 25 ASN B CA 1
ATOM 1437 C C . ASN B 1 25 ? -9.625 1.519 -13.766 1 98.06 25 ASN B C 1
ATOM 1439 O O . ASN B 1 25 ? -8.883 1.944 -14.656 1 98.06 25 ASN B O 1
ATOM 1443 N N . ALA B 1 26 ? -10.906 1.247 -13.969 1 96.75 26 ALA B N 1
ATOM 1444 C CA . ALA B 1 26 ? -11.523 1.325 -15.2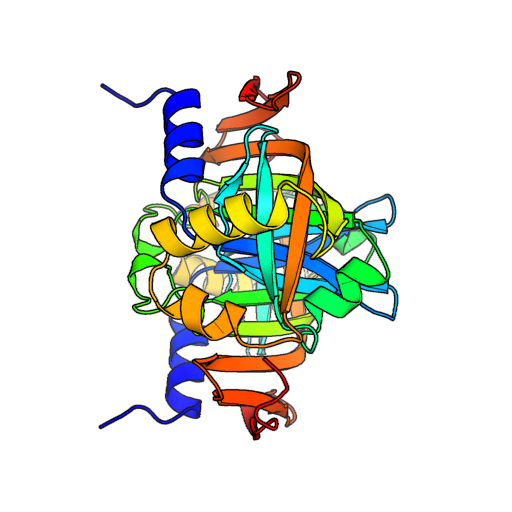97 1 96.75 26 ALA B CA 1
ATOM 1445 C C . ALA B 1 26 ? -11.461 2.746 -15.844 1 96.75 26 ALA B C 1
ATOM 1447 O O . ALA B 1 26 ? -11.43 2.943 -17.062 1 96.75 26 ALA B O 1
ATOM 1448 N N . GLU B 1 27 ? -11.406 3.756 -15.008 1 97.06 27 GLU B N 1
ATOM 1449 C CA . GLU B 1 27 ? -11.367 5.156 -15.414 1 97.06 27 GLU B CA 1
ATOM 1450 C C . GLU B 1 27 ? -9.93 5.645 -15.578 1 97.06 27 GLU B C 1
ATOM 1452 O O . GLU B 1 27 ? -9.703 6.82 -15.883 1 97.06 27 GLU B O 1
ATOM 1457 N N . GLY B 1 28 ? -9.023 4.754 -15.344 1 97.56 28 GLY B N 1
ATOM 1458 C CA . GLY B 1 28 ? -7.625 5.141 -15.453 1 97.56 28 GLY B CA 1
ATOM 1459 C C . GLY B 1 28 ? -7.105 5.859 -14.227 1 97.56 28 GLY B C 1
ATOM 1460 O O . GLY B 1 28 ? -6.121 6.602 -14.305 1 97.56 28 GLY B O 1
ATOM 1461 N N . GLU B 1 29 ? -7.801 5.73 -13.117 1 98.44 29 GLU B N 1
ATOM 1462 C CA . GLU B 1 29 ? -7.395 6.328 -11.844 1 98.44 29 GLU B CA 1
ATOM 1463 C C . GLU B 1 29 ? -6.676 5.312 -10.961 1 98.44 29 GLU B C 1
ATOM 1465 O O . GLU B 1 29 ? -6.848 4.102 -11.133 1 98.44 29 GLU B O 1
ATOM 1470 N N . PRO B 1 30 ? -5.84 5.816 -10.008 1 98.81 30 PRO B N 1
ATOM 1471 C CA . PRO B 1 30 ? -5.137 4.883 -9.125 1 98.81 30 PRO B CA 1
ATOM 1472 C C . PRO B 1 30 ? -6.086 4.062 -8.258 1 98.81 30 PRO B C 1
ATOM 1474 O O . PRO B 1 30 ? -7.109 4.578 -7.793 1 98.81 30 PRO B O 1
ATOM 1477 N N . SER B 1 31 ? -5.828 2.848 -8.102 1 98.81 31 SER B N 1
ATOM 1478 C CA . SER B 1 31 ? -6.445 1.92 -7.156 1 98.81 31 SER B CA 1
ATOM 1479 C C . SER B 1 31 ? -5.391 1.207 -6.316 1 98.81 31 SER B C 1
ATOM 1481 O O . SER B 1 31 ? -4.227 1.12 -6.711 1 98.81 31 SER B O 1
ATOM 1483 N N . ILE B 1 32 ? -5.793 0.75 -5.137 1 98.88 32 ILE B N 1
ATOM 1484 C CA . ILE B 1 32 ? -4.793 0.161 -4.254 1 98.88 32 ILE B CA 1
ATOM 1485 C C . ILE B 1 32 ? -5.398 -1.027 -3.51 1 98.88 32 ILE B C 1
ATOM 1487 O O . ILE B 1 32 ? -6.574 -1.005 -3.146 1 98.88 32 ILE B O 1
ATOM 1491 N N . SER B 1 33 ? -4.633 -2.012 -3.312 1 98.62 33 SER B N 1
ATOM 1492 C CA . SER B 1 33 ? -5 -3.25 -2.629 1 98.62 33 SER B CA 1
ATOM 1493 C C . SER B 1 33 ? -3.771 -3.949 -2.059 1 98.62 33 SER B C 1
ATOM 1495 O O . SER B 1 33 ? -2.762 -3.303 -1.766 1 98.62 33 SER B O 1
ATOM 1497 N N . TYR B 1 34 ? -3.906 -5.184 -1.745 1 98.75 34 TYR B N 1
ATOM 1498 C CA . TYR B 1 34 ? -2.799 -6.023 -1.305 1 98.75 34 TYR B CA 1
ATOM 1499 C C . TYR B 1 34 ? -3.02 -7.473 -1.711 1 98.75 34 TYR B C 1
ATOM 1501 O O . TYR B 1 34 ? -4.129 -7.855 -2.094 1 98.75 34 TYR B O 1
ATOM 1509 N N . ALA B 1 35 ? -2.004 -8.266 -1.664 1 98.75 35 ALA B N 1
ATOM 1510 C CA . ALA B 1 35 ? -2.135 -9.695 -1.937 1 98.75 35 ALA B CA 1
ATOM 1511 C C . ALA B 1 35 ? -0.971 -10.477 -1.335 1 98.75 35 ALA B C 1
ATOM 1513 O O . ALA B 1 35 ? 0.185 -10.062 -1.438 1 98.75 35 ALA B O 1
ATOM 1514 N N . PRO B 1 36 ? -1.278 -11.609 -0.667 1 98.75 36 PRO B N 1
ATOM 1515 C CA . PRO B 1 36 ? -0.206 -12.562 -0.355 1 98.75 36 PRO B CA 1
ATOM 1516 C C . PRO B 1 36 ? 0.525 -13.055 -1.602 1 98.75 36 PRO B C 1
ATOM 1518 O O . PRO B 1 36 ? -0.07 -13.133 -2.68 1 98.75 36 PRO B O 1
ATOM 1521 N N . PHE B 1 37 ? 1.822 -13.422 -1.4 1 98.94 37 PHE B N 1
ATOM 1522 C CA . PHE B 1 37 ? 2.574 -13.75 -2.605 1 98.94 37 PHE B CA 1
ATOM 1523 C C . PHE B 1 37 ? 3.65 -14.789 -2.309 1 98.94 37 PHE B C 1
ATOM 1525 O O . PHE B 1 37 ? 3.982 -15.031 -1.146 1 98.94 37 PHE B O 1
ATOM 1532 N N . VAL B 1 38 ? 4.152 -15.375 -3.35 1 98.75 38 VAL B N 1
ATOM 1533 C CA . VAL B 1 38 ? 5.457 -16.031 -3.391 1 98.75 38 VAL B CA 1
ATOM 1534 C C . VAL B 1 38 ? 6.289 -15.453 -4.531 1 98.75 38 VAL B C 1
ATOM 1536 O O . VAL B 1 38 ? 5.746 -14.898 -5.488 1 98.75 38 VAL B O 1
ATOM 1539 N N . GLN B 1 39 ? 7.547 -15.484 -4.375 1 97.94 39 GLN B N 1
ATOM 1540 C CA . GLN B 1 39 ? 8.43 -15.117 -5.48 1 97.94 39 GLN B CA 1
ATOM 1541 C C . GLN B 1 39 ? 8.875 -16.344 -6.262 1 97.94 39 GLN B C 1
ATOM 1543 O O . GLN B 1 39 ? 9.266 -17.359 -5.672 1 97.94 39 GLN B O 1
ATOM 1548 N N . ASP B 1 40 ? 8.797 -16.266 -7.543 1 96.75 40 ASP B N 1
ATOM 1549 C CA . ASP B 1 40 ? 9.219 -17.422 -8.344 1 96.75 40 ASP B CA 1
ATOM 1550 C C . ASP B 1 40 ? 10.672 -17.266 -8.781 1 96.75 40 ASP B C 1
ATOM 1552 O O . ASP B 1 40 ? 11.375 -16.359 -8.336 1 96.75 40 ASP B O 1
ATOM 1556 N N . GLU B 1 41 ? 11.133 -18.172 -9.609 1 92.56 41 GLU B N 1
ATOM 1557 C CA . GLU B 1 41 ? 12.547 -18.281 -9.961 1 92.56 41 GLU B CA 1
ATOM 1558 C C . GLU B 1 41 ? 12.992 -17.078 -10.789 1 92.56 41 GLU B C 1
ATOM 1560 O O . GLU B 1 41 ? 14.188 -16.781 -10.867 1 92.56 41 GLU B O 1
ATOM 1565 N N . THR B 1 42 ? 12.055 -16.406 -11.43 1 91.25 42 THR B N 1
ATOM 1566 C CA . THR B 1 42 ? 12.383 -15.25 -12.258 1 91.25 42 THR B CA 1
ATOM 1567 C C . THR B 1 42 ? 12.422 -13.977 -11.422 1 91.25 42 THR B C 1
ATOM 1569 O O . THR B 1 42 ? 12.773 -12.906 -11.922 1 91.25 42 THR B O 1
ATOM 1572 N N . GLY B 1 43 ? 12.086 -14.062 -10.18 1 95.19 43 GLY B N 1
ATOM 1573 C CA . GLY B 1 43 ? 11.961 -12.891 -9.328 1 95.19 43 GLY B CA 1
ATOM 1574 C C . GLY B 1 43 ? 10.578 -12.258 -9.383 1 95.19 43 GLY B C 1
ATOM 1575 O O . GLY B 1 43 ? 10.336 -11.227 -8.75 1 95.19 43 GLY B O 1
ATOM 1576 N N . GLY B 1 44 ? 9.734 -12.891 -10.141 1 98.19 44 GLY B N 1
ATOM 1577 C CA . GLY B 1 44 ? 8.367 -12.406 -10.234 1 98.19 44 GLY B CA 1
ATOM 1578 C C . GLY B 1 44 ? 7.559 -12.656 -8.984 1 98.19 44 GLY B C 1
ATOM 1579 O O . GLY B 1 44 ? 7.758 -13.672 -8.305 1 98.19 44 GLY B O 1
ATOM 1580 N N . PHE B 1 45 ? 6.707 -11.789 -8.648 1 98.88 45 PHE B N 1
ATOM 1581 C CA . PHE B 1 45 ? 5.75 -11.977 -7.566 1 98.88 45 PHE B CA 1
ATOM 1582 C C . PHE B 1 45 ? 4.496 -12.68 -8.062 1 98.88 45 PHE B C 1
ATOM 1584 O O . PHE B 1 45 ? 3.793 -12.164 -8.938 1 98.88 45 PHE B O 1
ATOM 1591 N N . VAL B 1 46 ? 4.227 -13.844 -7.523 1 98.94 46 VAL B N 1
ATOM 1592 C CA . VAL B 1 46 ? 3.061 -14.633 -7.914 1 98.94 46 VAL B CA 1
ATOM 1593 C C . VAL B 1 46 ? 1.943 -14.453 -6.891 1 98.94 46 VAL B C 1
ATOM 1595 O O . VAL B 1 46 ? 2.141 -14.688 -5.699 1 98.94 46 VAL B O 1
ATOM 1598 N N . ILE B 1 47 ? 0.806 -14.023 -7.375 1 98.88 47 ILE B N 1
ATOM 1599 C CA . ILE B 1 47 ? -0.352 -13.805 -6.516 1 98.88 47 ILE B CA 1
ATOM 1600 C C . ILE B 1 47 ? -1.549 -14.586 -7.051 1 98.88 47 ILE B C 1
ATOM 1602 O O . ILE B 1 47 ? -1.653 -14.82 -8.258 1 98.88 47 ILE B O 1
ATOM 1606 N N . PHE B 1 48 ? -2.42 -15.008 -6.156 1 98.69 48 PHE B N 1
ATOM 1607 C CA . PHE B 1 48 ? -3.629 -15.766 -6.445 1 98.69 48 PHE B CA 1
ATOM 1608 C C . PHE B 1 48 ? -4.863 -15.047 -5.91 1 98.69 48 PHE B C 1
ATOM 1610 O O . PHE B 1 48 ? -5.145 -15.102 -4.711 1 98.69 48 PHE B O 1
ATOM 1617 N N . ILE B 1 49 ? -5.598 -14.375 -6.816 1 97.62 49 ILE B N 1
ATOM 1618 C CA . ILE B 1 49 ? -6.617 -13.422 -6.375 1 97.62 49 ILE B CA 1
ATOM 1619 C C . ILE B 1 49 ? -7.953 -13.766 -7.035 1 97.62 49 ILE B C 1
ATOM 1621 O O . ILE B 1 49 ? -7.988 -14.352 -8.117 1 97.62 49 ILE B O 1
ATOM 1625 N N . SER B 1 50 ? -8.984 -13.367 -6.395 1 94.62 50 SER B N 1
ATOM 1626 C CA . SER B 1 50 ? -10.344 -13.656 -6.848 1 94.62 50 SER B CA 1
ATOM 1627 C C . SER B 1 50 ? -10.641 -12.977 -8.18 1 94.62 50 SER B C 1
ATOM 1629 O O . SER B 1 50 ? -10.266 -11.82 -8.391 1 94.62 50 SER B O 1
ATOM 1631 N N . GLY B 1 51 ? -11.398 -13.664 -8.984 1 95.06 51 GLY B N 1
ATOM 1632 C CA . GLY B 1 51 ? -11.852 -13.117 -10.25 1 95.06 51 GLY B CA 1
ATOM 1633 C C . GLY B 1 51 ? -12.82 -11.961 -10.086 1 95.06 51 GLY B C 1
ATOM 1634 O O . GLY B 1 51 ? -13 -11.156 -11 1 95.06 51 GLY B O 1
ATOM 1635 N N . LEU B 1 52 ? -13.383 -11.82 -8.945 1 90.88 52 LEU B N 1
ATOM 1636 C CA . LEU B 1 52 ? -14.398 -10.797 -8.695 1 90.88 52 LEU B CA 1
ATOM 1637 C C . LEU B 1 52 ? -13.766 -9.531 -8.125 1 90.88 52 LEU B C 1
ATOM 1639 O O . LEU B 1 52 ? -14.398 -8.477 -8.094 1 90.88 52 LEU B O 1
ATOM 1643 N N . ALA B 1 53 ? -12.594 -9.672 -7.711 1 92.88 53 ALA B N 1
ATOM 1644 C CA . ALA B 1 53 ? -11.945 -8.547 -7.039 1 92.88 53 ALA B CA 1
ATOM 1645 C C . ALA B 1 53 ? -11.633 -7.422 -8.023 1 92.88 53 ALA B C 1
ATOM 1647 O O . ALA B 1 53 ? -11.273 -7.684 -9.172 1 92.88 53 ALA B O 1
ATOM 1648 N N . THR B 1 54 ? -11.664 -6.223 -7.602 1 93.5 54 THR B N 1
ATOM 1649 C CA . THR B 1 54 ? -11.383 -5.043 -8.414 1 93.5 54 THR B CA 1
ATOM 1650 C C . THR B 1 54 ? -9.969 -5.094 -8.977 1 93.5 54 THR B C 1
ATOM 1652 O O . THR B 1 54 ? -9.75 -4.758 -10.141 1 93.5 54 THR B O 1
ATOM 1655 N N . HIS B 1 55 ? -9.023 -5.516 -8.141 1 97.19 55 HIS B N 1
ATOM 1656 C CA . HIS B 1 55 ? -7.645 -5.523 -8.609 1 97.19 55 HIS B CA 1
ATOM 1657 C C . HIS B 1 55 ? -7.445 -6.559 -9.711 1 97.19 55 HIS B C 1
ATOM 1659 O O . HIS B 1 55 ? -6.578 -6.398 -10.57 1 97.19 55 HIS B O 1
ATOM 1665 N N . THR B 1 56 ? -8.195 -7.652 -9.734 1 97.94 56 THR B N 1
ATOM 1666 C CA . THR B 1 56 ? -8.133 -8.594 -10.844 1 97.94 56 THR B CA 1
ATOM 1667 C C . THR B 1 56 ? -8.594 -7.926 -12.141 1 97.94 56 THR B C 1
ATOM 1669 O O . THR B 1 56 ? -7.902 -7.996 -13.156 1 97.94 56 THR B O 1
ATOM 1672 N N . HIS B 1 57 ? -9.703 -7.262 -12.086 1 97.81 57 HIS B N 1
ATOM 1673 C CA . HIS B 1 57 ? -10.219 -6.559 -13.25 1 97.81 57 HIS B CA 1
ATOM 1674 C C . HIS B 1 57 ? -9.25 -5.484 -13.727 1 97.81 57 HIS B C 1
ATOM 1676 O O . HIS B 1 57 ? -9.039 -5.32 -14.93 1 97.81 57 HIS B O 1
ATOM 1682 N N . ASP B 1 58 ? -8.703 -4.785 -12.828 1 98.75 58 ASP B N 1
ATOM 1683 C CA . ASP B 1 58 ? -7.719 -3.758 -13.156 1 98.75 58 ASP B CA 1
ATOM 1684 C C . ASP B 1 58 ? -6.543 -4.348 -13.93 1 98.75 58 ASP B C 1
ATOM 1686 O O . ASP B 1 58 ? -6.172 -3.84 -14.992 1 98.75 58 ASP B O 1
ATOM 1690 N N . LEU B 1 59 ? -5.992 -5.418 -13.383 1 98.81 59 LEU B N 1
ATOM 1691 C CA . LEU B 1 59 ? -4.793 -6.016 -13.953 1 98.81 59 LEU B CA 1
ATOM 1692 C C . LEU B 1 59 ? -5.082 -6.605 -15.328 1 98.81 59 LEU B C 1
ATOM 1694 O O . LEU B 1 59 ? -4.219 -6.586 -16.219 1 98.81 59 LEU B O 1
ATOM 1698 N N . LEU B 1 60 ? -6.254 -7.145 -15.508 1 98.5 60 LEU B N 1
ATOM 1699 C CA . LEU B 1 60 ? -6.633 -7.699 -16.812 1 98.5 60 LEU B CA 1
ATOM 1700 C C . LEU B 1 60 ? -6.789 -6.594 -17.844 1 98.5 60 LEU B C 1
ATOM 1702 O O . LEU B 1 60 ? -6.453 -6.785 -19.016 1 98.5 60 LEU B O 1
ATOM 1706 N N . ARG B 1 61 ? -7.277 -5.457 -17.422 1 98.31 61 ARG B N 1
ATOM 1707 C CA . ARG B 1 61 ? -7.52 -4.34 -18.328 1 98.31 61 ARG B CA 1
ATOM 1708 C C . ARG B 1 61 ? -6.234 -3.568 -18.609 1 98.31 61 ARG B C 1
ATOM 1710 O O . ARG B 1 61 ? -5.992 -3.143 -19.734 1 98.31 61 ARG B O 1
ATOM 1717 N N . HIS B 1 62 ? -5.445 -3.312 -17.578 1 98.06 62 HIS B N 1
ATOM 1718 C CA . HIS B 1 62 ? -4.176 -2.6 -17.656 1 98.06 62 HIS B CA 1
ATOM 1719 C C . HIS B 1 62 ? -3.059 -3.389 -16.984 1 98.06 62 HIS B C 1
ATOM 1721 O O . HIS B 1 62 ? -2.893 -3.312 -15.766 1 98.06 62 HIS B O 1
ATOM 1727 N N . PRO B 1 63 ? -2.209 -4.082 -17.734 1 98.38 63 PRO B N 1
ATOM 1728 C CA . PRO B 1 63 ? -1.272 -5.039 -17.141 1 98.38 63 PRO B CA 1
ATOM 1729 C C . PRO B 1 63 ? -0.003 -4.375 -16.625 1 98.38 63 PRO B C 1
ATOM 1731 O O . PRO B 1 63 ? 1.102 -4.875 -16.859 1 98.38 63 PRO B O 1
ATOM 1734 N N . THR B 1 64 ? -0.085 -3.229 -16.062 1 98.56 64 THR B N 1
ATOM 1735 C CA . THR B 1 64 ? 0.972 -2.555 -15.32 1 98.56 64 THR B CA 1
ATOM 1736 C C . THR B 1 64 ? 0.56 -2.348 -13.867 1 98.56 64 THR B C 1
ATOM 1738 O O . THR B 1 64 ? -0.602 -2.049 -13.578 1 98.56 64 THR B O 1
ATOM 1741 N N . ALA B 1 65 ? 1.484 -2.549 -12.953 1 98.88 65 ALA B N 1
ATOM 1742 C CA . ALA B 1 65 ? 1.224 -2.406 -11.523 1 98.88 65 ALA B CA 1
ATOM 1743 C C . ALA B 1 65 ? 2.473 -1.939 -10.781 1 98.88 65 ALA B C 1
ATOM 1745 O O . ALA B 1 65 ? 3.59 -2.07 -11.289 1 98.88 65 ALA B O 1
ATOM 1746 N N . ALA B 1 66 ? 2.316 -1.32 -9.703 1 98.94 66 ALA B N 1
ATOM 1747 C CA . ALA B 1 66 ? 3.396 -1.064 -8.75 1 98.94 66 ALA B CA 1
ATOM 1748 C C . ALA B 1 66 ? 3.215 -1.885 -7.48 1 98.94 66 ALA B C 1
ATOM 1750 O O . ALA B 1 66 ? 2.092 -2.049 -6.996 1 98.94 66 ALA B O 1
ATOM 1751 N N . VAL B 1 67 ? 4.285 -2.371 -6.969 1 98.94 67 VAL B N 1
ATOM 1752 C CA . VAL B 1 67 ? 4.305 -3.248 -5.805 1 98.94 67 VAL B CA 1
ATOM 1753 C C . VAL B 1 67 ? 5.145 -2.617 -4.695 1 98.94 67 VAL B C 1
ATOM 1755 O O . VAL B 1 67 ? 6.219 -2.068 -4.957 1 98.94 67 VAL B O 1
ATOM 1758 N N . LEU B 1 68 ? 4.648 -2.664 -3.492 1 98.94 68 LEU B N 1
ATOM 1759 C CA . LEU B 1 68 ? 5.375 -2.205 -2.314 1 98.94 68 LEU B CA 1
ATOM 1760 C C . LEU B 1 68 ? 5.457 -3.305 -1.262 1 98.94 68 LEU B C 1
ATOM 1762 O O . LEU B 1 68 ? 4.434 -3.861 -0.86 1 98.94 68 LEU B O 1
ATOM 1766 N N . LEU B 1 69 ? 6.621 -3.736 -0.933 1 98.88 69 LEU B N 1
ATOM 1767 C CA . LEU B 1 69 ? 6.91 -4.504 0.275 1 98.88 69 LEU B CA 1
ATOM 1768 C C . LEU B 1 69 ? 7.504 -3.605 1.358 1 98.88 69 LEU B C 1
ATOM 1770 O O . LEU B 1 69 ? 8.508 -2.928 1.13 1 98.88 69 LEU B O 1
ATOM 1774 N N . ILE B 1 70 ? 6.875 -3.631 2.498 1 98.75 70 ILE B N 1
ATOM 1775 C CA . ILE B 1 70 ? 7.211 -2.639 3.516 1 98.75 70 ILE B CA 1
ATOM 1776 C C . ILE B 1 70 ? 7.125 -3.273 4.902 1 98.75 70 ILE B C 1
ATOM 1778 O O . ILE B 1 70 ? 6.215 -4.059 5.18 1 98.75 70 ILE B O 1
ATOM 1782 N N . ALA B 1 71 ? 8.055 -2.955 5.754 1 98.44 71 ALA B N 1
ATOM 1783 C CA . ALA B 1 71 ? 8.078 -3.48 7.117 1 98.44 71 ALA B CA 1
ATOM 1784 C C . ALA B 1 71 ? 6.824 -3.076 7.883 1 98.44 71 ALA B C 1
ATOM 1786 O O . ALA B 1 71 ? 6.289 -1.985 7.676 1 98.44 71 ALA B O 1
ATOM 1787 N N . ASP B 1 72 ? 6.383 -3.926 8.812 1 98.56 72 ASP B N 1
ATOM 1788 C CA . ASP B 1 72 ? 5.262 -3.598 9.688 1 98.56 72 ASP B CA 1
ATOM 1789 C C . ASP B 1 72 ? 5.547 -2.336 10.5 1 98.56 72 ASP B C 1
ATOM 1791 O O . ASP B 1 72 ? 6.691 -2.08 10.875 1 98.56 72 ASP B O 1
ATOM 1795 N N . GLU B 1 73 ? 4.438 -1.618 10.758 1 98.5 73 GLU B N 1
ATOM 1796 C CA . GLU B 1 73 ? 4.594 -0.431 11.586 1 98.5 73 GLU B CA 1
ATOM 1797 C C . GLU B 1 73 ? 5.156 -0.792 12.961 1 98.5 73 GLU B C 1
ATOM 1799 O O . GLU B 1 73 ? 6.039 -0.102 13.477 1 98.5 73 GLU B O 1
ATOM 1804 N N . GLN B 1 74 ? 4.699 -1.875 13.531 1 97.12 74 GLN B N 1
ATOM 1805 C CA . GLN B 1 74 ? 5.102 -2.256 14.875 1 97.12 74 GLN B CA 1
ATOM 1806 C C . GLN B 1 74 ? 6.578 -2.633 14.93 1 97.12 74 GLN B C 1
ATOM 1808 O O . GLN B 1 74 ? 7.191 -2.617 16 1 97.12 74 GLN B O 1
ATOM 1813 N N . ALA B 1 75 ? 7.148 -2.992 13.844 1 95.62 75 ALA B N 1
ATOM 1814 C CA . ALA B 1 75 ? 8.562 -3.355 13.766 1 95.62 75 ALA B CA 1
ATOM 1815 C C . ALA B 1 75 ? 9.414 -2.154 13.375 1 95.62 75 ALA B C 1
ATOM 1817 O O . ALA B 1 75 ? 10.609 -2.299 13.094 1 95.62 75 ALA B O 1
ATOM 1818 N N . THR B 1 76 ? 8.82 -1 13.297 1 96.69 76 THR B N 1
ATOM 1819 C CA . THR B 1 76 ? 9.484 0.212 12.82 1 96.69 76 THR B CA 1
ATOM 1820 C C . THR B 1 76 ? 9.617 1.23 13.953 1 96.69 76 THR B C 1
ATOM 1822 O O . THR B 1 76 ? 8.609 1.662 14.523 1 96.69 76 THR B O 1
ATOM 1825 N N . ARG B 1 77 ? 10.812 1.642 14.25 1 93.94 77 ARG B N 1
ATOM 1826 C CA . ARG B 1 77 ? 11.055 2.611 15.312 1 93.94 77 ARG B CA 1
ATOM 1827 C C . ARG B 1 77 ? 10.688 4.023 14.859 1 93.94 77 ARG B C 1
ATOM 1829 O O . ARG B 1 77 ? 10.078 4.781 15.609 1 93.94 77 ARG B O 1
ATOM 1836 N N . GLN B 1 78 ? 11.086 4.34 13.656 1 95.75 78 GLN B N 1
ATOM 1837 C CA . GLN B 1 78 ? 10.797 5.645 13.07 1 95.75 78 GLN B CA 1
ATOM 1838 C C . GLN B 1 78 ? 9.875 5.508 11.859 1 95.75 78 GLN B C 1
ATOM 1840 O O . GLN B 1 78 ? 10.328 5.148 10.773 1 95.75 78 GLN B O 1
ATOM 1845 N N . ILE B 1 79 ? 8.609 5.891 12.016 1 98.06 79 ILE B N 1
ATOM 1846 C CA . ILE B 1 79 ? 7.566 5.605 11.039 1 98.06 79 ILE B CA 1
ATOM 1847 C C . ILE B 1 79 ? 7.859 6.352 9.742 1 98.06 79 ILE B C 1
ATOM 1849 O O . ILE B 1 79 ? 7.414 5.938 8.664 1 98.06 79 ILE B O 1
ATOM 1853 N N . PHE B 1 80 ? 8.625 7.469 9.75 1 96.75 80 PHE B N 1
ATOM 1854 C CA . PHE B 1 80 ? 8.992 8.195 8.547 1 96.75 80 PHE B CA 1
ATOM 1855 C C . PHE B 1 80 ? 10.117 7.488 7.805 1 96.75 80 PHE B C 1
ATOM 1857 O O . PHE B 1 80 ? 10.5 7.895 6.703 1 96.75 80 PHE B O 1
ATOM 1864 N N . ALA B 1 81 ? 10.641 6.426 8.344 1 95.56 81 ALA B N 1
ATOM 1865 C CA . ALA B 1 81 ? 11.789 5.723 7.773 1 95.56 81 ALA B CA 1
ATOM 1866 C C . ALA B 1 81 ? 11.531 4.223 7.695 1 95.56 81 ALA B C 1
ATOM 1868 O O . ALA B 1 81 ? 12.43 3.416 7.934 1 95.56 81 ALA B O 1
ATOM 1869 N N . ARG B 1 82 ? 10.359 3.822 7.395 1 97.19 82 ARG B N 1
ATOM 1870 C CA . ARG B 1 82 ? 10.047 2.402 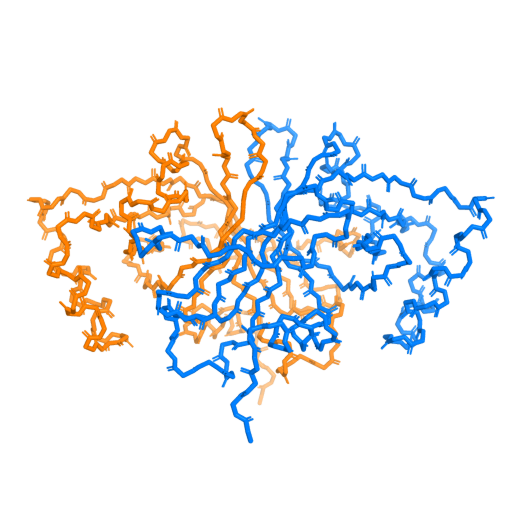7.27 1 97.19 82 ARG B CA 1
ATOM 1871 C C . ARG B 1 82 ? 10.875 1.752 6.164 1 97.19 82 ARG B C 1
ATOM 1873 O O . ARG B 1 82 ? 10.953 2.281 5.055 1 97.19 82 ARG B O 1
ATOM 1880 N N . THR B 1 83 ? 11.508 0.654 6.473 1 97.69 83 THR B N 1
ATOM 1881 C CA . THR B 1 83 ? 12.195 -0.125 5.449 1 97.69 83 THR B CA 1
ATOM 1882 C C . THR B 1 83 ? 11.211 -0.632 4.402 1 97.69 83 THR B C 1
ATOM 1884 O O . THR B 1 83 ? 10.172 -1.205 4.746 1 97.69 83 THR B O 1
ATOM 1887 N N . ARG B 1 84 ? 11.586 -0.412 3.141 1 98.31 84 ARG B N 1
ATOM 1888 C CA . ARG B 1 84 ? 10.633 -0.757 2.088 1 98.31 84 ARG B CA 1
ATOM 1889 C C . ARG B 1 84 ? 11.344 -0.919 0.745 1 98.31 84 ARG B C 1
ATOM 1891 O O . ARG B 1 84 ? 12.414 -0.353 0.53 1 98.31 84 ARG B O 1
ATOM 1898 N N . VAL B 1 85 ? 10.68 -1.654 -0.092 1 98.56 85 VAL B N 1
ATOM 1899 C CA . VAL B 1 85 ? 11.086 -1.758 -1.489 1 98.56 85 VAL B CA 1
ATOM 1900 C C . VAL B 1 85 ? 9.859 -1.677 -2.393 1 98.56 85 VAL B C 1
ATOM 1902 O O . VAL B 1 85 ? 8.805 -2.246 -2.08 1 98.56 85 VAL B O 1
ATOM 1905 N N . SER B 1 86 ? 9.969 -0.905 -3.408 1 98.62 86 SER B N 1
ATOM 1906 C CA . SER B 1 86 ? 8.906 -0.788 -4.398 1 98.62 86 SER B CA 1
ATOM 1907 C C . SER B 1 86 ? 9.398 -1.183 -5.789 1 98.62 86 SER B C 1
ATOM 1909 O O . SER B 1 86 ? 10.578 -1.029 -6.102 1 98.62 86 SER B O 1
ATOM 1911 N N . TYR B 1 87 ? 8.484 -1.663 -6.594 1 98.62 87 TYR B N 1
ATOM 1912 C CA . TYR B 1 87 ? 8.766 -2.078 -7.961 1 98.62 87 TYR B CA 1
ATOM 1913 C C . TYR B 1 87 ? 7.676 -1.603 -8.914 1 98.62 87 TYR B C 1
ATOM 1915 O O . TYR B 1 87 ? 6.492 -1.628 -8.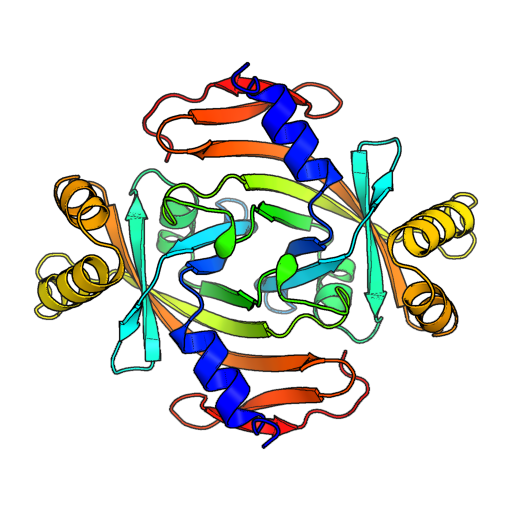578 1 98.62 87 TYR B O 1
ATOM 1923 N N . SER B 1 88 ? 8.078 -1.199 -10.086 1 98.69 88 SER B N 1
ATOM 1924 C CA . SER B 1 88 ? 7.172 -1.214 -11.227 1 98.69 88 SER B CA 1
ATOM 1925 C C . SER B 1 88 ? 7.145 -2.586 -11.891 1 98.69 88 SER B C 1
ATOM 1927 O O . SER B 1 88 ? 8.195 -3.164 -12.172 1 98.69 88 SER B O 1
ATOM 1929 N N . CYS B 1 89 ? 5.938 -3.064 -12.164 1 98.81 89 CYS B N 1
ATOM 1930 C CA . CYS B 1 89 ? 5.836 -4.441 -12.633 1 98.81 89 CYS B CA 1
ATOM 1931 C C . CYS B 1 89 ? 4.934 -4.539 -13.852 1 98.81 89 CYS B C 1
ATOM 1933 O O . CYS B 1 89 ? 4.016 -3.736 -14.016 1 98.81 89 CYS B O 1
ATOM 1935 N N . HIS B 1 90 ? 5.219 -5.5 -14.68 1 98.75 90 HIS B N 1
ATOM 1936 C CA . HIS B 1 90 ? 4.277 -5.984 -15.68 1 98.75 90 HIS B CA 1
ATOM 1937 C C . HIS B 1 90 ? 3.529 -7.215 -15.188 1 98.75 90 HIS B C 1
ATOM 1939 O O . HIS B 1 90 ? 4.145 -8.148 -14.664 1 98.75 90 HIS B O 1
ATOM 1945 N N . ALA B 1 91 ? 2.246 -7.199 -15.328 1 98.88 91 ALA B N 1
ATOM 1946 C CA . ALA B 1 91 ? 1.407 -8.297 -14.859 1 98.88 91 ALA B CA 1
ATOM 1947 C C . ALA B 1 91 ? 0.992 -9.203 -16.016 1 98.88 91 ALA B C 1
ATOM 1949 O O . ALA B 1 91 ? 0.649 -8.711 -17.094 1 98.88 91 ALA B O 1
ATOM 1950 N N . SER B 1 92 ? 1.01 -10.469 -15.812 1 98.75 92 SER B N 1
ATOM 1951 C CA . SER B 1 92 ? 0.511 -11.445 -16.766 1 98.75 92 SER B CA 1
ATOM 1952 C C . SER B 1 92 ? -0.243 -12.57 -16.078 1 98.75 92 SER B C 1
ATOM 1954 O O . SER B 1 92 ? 0.117 -12.977 -14.961 1 98.75 92 SER B O 1
ATOM 1956 N N . VAL B 1 93 ? -1.248 -13.102 -16.75 1 98.69 93 VAL B N 1
ATOM 1957 C CA . VAL B 1 93 ? -1.989 -14.242 -16.234 1 98.69 93 VAL B CA 1
ATOM 1958 C C . VAL B 1 93 ? -1.21 -15.531 -16.516 1 98.69 93 VAL B C 1
ATOM 1960 O O . VAL B 1 93 ? -0.646 -15.703 -17.594 1 98.69 93 VAL B O 1
ATOM 1963 N N . ILE B 1 94 ? -1.104 -16.344 -15.5 1 98.31 94 ILE B N 1
ATOM 1964 C CA . ILE B 1 94 ? -0.651 -17.703 -15.703 1 98.31 94 ILE B CA 1
ATOM 1965 C C . ILE B 1 94 ? -1.851 -18.609 -15.969 1 98.31 94 ILE B C 1
ATOM 1967 O O . ILE B 1 94 ? -2.66 -18.859 -15.07 1 98.31 94 ILE B O 1
ATOM 1971 N N . ALA B 1 95 ? -1.886 -19.062 -17.172 1 97.5 95 ALA B N 1
ATOM 1972 C CA . ALA B 1 95 ? -3.033 -19.859 -17.594 1 97.5 95 ALA B CA 1
ATOM 1973 C C . ALA B 1 95 ? -3.141 -21.141 -16.781 1 97.5 95 ALA B C 1
ATOM 1975 O O . ALA B 1 95 ? -2.125 -21.75 -16.422 1 97.5 95 ALA B O 1
ATOM 1976 N N . ARG B 1 96 ? -4.371 -21.609 -16.531 1 95.62 96 ARG B N 1
ATOM 1977 C CA . ARG B 1 96 ? -4.621 -22.781 -15.719 1 95.62 96 ARG B CA 1
ATOM 1978 C C . ARG B 1 96 ? -3.979 -24.031 -16.328 1 95.62 96 ARG B C 1
ATOM 1980 O O . ARG B 1 96 ? -3.588 -24.953 -15.617 1 95.62 96 ARG B O 1
ATOM 1987 N N . ASP B 1 97 ? -3.824 -24.062 -17.641 1 96.56 97 ASP B N 1
ATOM 1988 C CA . ASP B 1 97 ? -3.262 -25.234 -18.312 1 96.56 97 ASP B CA 1
ATOM 1989 C C . ASP B 1 97 ? -1.757 -25.078 -18.516 1 96.56 97 ASP B C 1
ATOM 1991 O O . ASP B 1 97 ? -1.109 -25.953 -19.094 1 96.56 97 ASP B O 1
ATOM 1995 N N . ALA B 1 98 ? -1.2 -23.953 -18.109 1 97.69 98 ALA B N 1
ATOM 1996 C CA . ALA B 1 98 ? 0.248 -23.781 -18.172 1 97.69 98 ALA B CA 1
ATOM 1997 C C . ALA B 1 98 ? 0.971 -24.781 -17.297 1 97.69 98 ALA B C 1
ATOM 1999 O O . ALA B 1 98 ? 0.491 -25.125 -16.203 1 97.69 98 ALA B O 1
ATOM 2000 N N . THR B 1 99 ? 2.152 -25.25 -17.656 1 97.44 99 THR B N 1
ATOM 2001 C CA . THR B 1 99 ? 2.938 -26.25 -16.969 1 97.44 99 THR B CA 1
ATOM 2002 C C . THR B 1 99 ? 3.322 -25.781 -15.57 1 97.44 99 THR B C 1
ATOM 2004 O O . THR B 1 99 ? 3.391 -26.578 -14.625 1 97.44 99 THR B O 1
ATOM 2007 N N . GLU B 1 100 ? 3.586 -24.5 -15.414 1 97.88 100 GLU B N 1
ATOM 2008 C CA . GLU B 1 100 ? 4.066 -23.969 -14.141 1 97.88 100 GLU B CA 1
ATOM 2009 C C . GLU B 1 100 ? 2.914 -23.734 -13.164 1 97.88 100 GLU B C 1
ATOM 2011 O O . GLU B 1 100 ? 3.137 -23.531 -11.977 1 97.88 100 GLU B O 1
ATOM 2016 N N . PHE B 1 101 ? 1.684 -23.766 -13.648 1 97.69 101 PHE B N 1
ATOM 2017 C CA . PHE B 1 101 ? 0.527 -23.391 -12.844 1 97.69 101 PHE B CA 1
ATOM 2018 C C . PHE B 1 101 ? 0.449 -24.219 -11.578 1 97.69 101 PHE B C 1
ATOM 2020 O O . PHE B 1 101 ? 0.44 -23.688 -10.469 1 97.69 101 PHE B O 1
ATOM 2027 N N . PRO B 1 102 ? 0.481 -25.594 -11.594 1 97.25 102 PRO B N 1
ATOM 2028 C CA . PRO B 1 102 ? 0.37 -26.391 -10.367 1 97.25 102 PRO B CA 1
ATOM 2029 C C . PRO B 1 102 ? 1.527 -26.141 -9.398 1 97.25 102 PRO B C 1
ATOM 2031 O O . PRO B 1 102 ? 1.326 -26.125 -8.18 1 97.25 102 PRO B O 1
ATOM 2034 N N . THR B 1 103 ? 2.699 -25.953 -9.922 1 98.06 103 THR B N 1
ATOM 2035 C CA . THR B 1 103 ? 3.879 -25.75 -9.086 1 98.06 103 THR B CA 1
ATOM 2036 C C . THR B 1 103 ? 3.783 -24.438 -8.328 1 98.06 103 THR B C 1
ATOM 2038 O O . THR B 1 103 ? 4.152 -24.359 -7.152 1 98.06 103 THR B O 1
ATOM 2041 N N . LEU B 1 104 ? 3.336 -23.438 -8.984 1 98.44 104 LEU B N 1
ATOM 2042 C CA . LEU B 1 104 ? 3.207 -22.125 -8.359 1 98.44 104 LEU B CA 1
ATOM 2043 C C . LEU B 1 104 ? 2.111 -22.141 -7.297 1 98.44 104 LEU B C 1
ATOM 2045 O O . LEU B 1 104 ? 2.275 -21.547 -6.223 1 98.44 104 LEU B O 1
ATOM 2049 N N . LEU B 1 105 ? 1.047 -22.797 -7.562 1 97.75 105 LEU B N 1
ATOM 2050 C CA . LEU B 1 105 ? -0.006 -22.906 -6.559 1 97.75 105 LEU B CA 1
ATOM 2051 C C . LEU B 1 105 ? 0.473 -23.719 -5.363 1 97.75 105 LEU B C 1
ATOM 2053 O O . LEU B 1 105 ? 0.133 -23.422 -4.219 1 97.75 105 LEU B O 1
ATOM 2057 N N . ASP B 1 106 ? 1.2 -24.781 -5.613 1 98.25 106 ASP B N 1
ATOM 2058 C CA . ASP B 1 106 ? 1.785 -25.578 -4.531 1 98.25 106 ASP B CA 1
ATOM 2059 C C . ASP B 1 106 ? 2.697 -24.719 -3.656 1 98.25 106 ASP B C 1
ATOM 2061 O O . ASP B 1 106 ? 2.717 -24.875 -2.434 1 98.25 106 ASP B O 1
ATOM 2065 N N . ALA B 1 107 ? 3.502 -23.875 -4.301 1 98.62 107 ALA B N 1
ATOM 2066 C CA . ALA B 1 107 ? 4.379 -22.984 -3.549 1 98.62 107 ALA B CA 1
ATOM 2067 C C . ALA B 1 107 ? 3.572 -22.062 -2.648 1 98.62 107 ALA B C 1
ATOM 2069 O O . ALA B 1 107 ? 3.932 -21.828 -1.491 1 98.62 107 ALA B O 1
ATOM 2070 N N . LEU B 1 108 ? 2.486 -21.484 -3.178 1 98.69 108 LEU B N 1
ATOM 2071 C CA . LEU B 1 108 ? 1.599 -20.641 -2.377 1 98.69 108 LEU B CA 1
ATOM 2072 C C . LEU B 1 108 ? 1.001 -21.438 -1.22 1 98.69 108 LEU B C 1
ATOM 2074 O O . LEU B 1 108 ? 0.943 -20.938 -0.09 1 98.69 108 LEU B O 1
ATOM 2078 N N . GLN B 1 109 ? 0.562 -22.641 -1.49 1 98.5 109 GLN B N 1
ATOM 2079 C CA . GLN B 1 109 ? -0.043 -23.469 -0.449 1 98.5 109 GLN B CA 1
ATOM 2080 C C . GLN B 1 109 ? 0.981 -23.844 0.614 1 98.5 109 GLN B C 1
ATOM 2082 O O . GLN B 1 109 ? 0.661 -23.906 1.804 1 98.5 109 GLN B O 1
ATOM 2087 N N . ALA B 1 110 ? 2.139 -24.203 0.189 1 98.5 110 ALA B N 1
ATOM 2088 C CA . ALA B 1 110 ? 3.203 -24.516 1.141 1 98.5 110 ALA B CA 1
ATOM 2089 C C . ALA B 1 110 ? 3.459 -23.328 2.078 1 98.5 110 ALA B C 1
ATOM 2091 O O . ALA B 1 110 ? 3.699 -23.531 3.273 1 98.5 110 ALA B O 1
ATOM 2092 N N . ARG B 1 111 ? 3.385 -22.141 1.52 1 98.44 111 ARG B N 1
ATOM 2093 C CA . ARG B 1 111 ? 3.725 -20.953 2.293 1 98.44 111 ARG B CA 1
ATOM 2094 C C . ARG B 1 111 ? 2.561 -20.531 3.18 1 98.44 111 ARG B C 1
ATOM 2096 O O . ARG B 1 111 ? 2.768 -20.062 4.301 1 98.44 111 ARG B O 1
ATOM 2103 N N . PHE B 1 112 ? 1.312 -20.688 2.688 1 98.38 112 PHE B N 1
ATOM 2104 C CA . PHE B 1 112 ? 0.198 -20.047 3.383 1 98.38 112 PHE B CA 1
ATOM 2105 C C . PHE B 1 112 ? -0.784 -21.094 3.898 1 98.38 112 PHE B C 1
ATOM 2107 O O . PHE B 1 112 ? -1.749 -20.766 4.59 1 98.38 112 PHE B O 1
ATOM 2114 N N . GLY B 1 113 ? -0.682 -22.344 3.494 1 97.56 113 GLY B N 1
ATOM 2115 C CA . GLY B 1 113 ? -1.428 -23.422 4.102 1 97.56 113 GLY B CA 1
ATOM 2116 C C . GLY B 1 113 ? -2.779 -23.656 3.451 1 97.56 113 GLY B C 1
ATOM 2117 O O . GLY B 1 113 ? -2.936 -23.469 2.244 1 97.56 113 GLY B O 1
ATOM 2118 N N . GLU B 1 114 ? -3.701 -24.141 4.219 1 96.06 114 GLU B N 1
ATOM 2119 C CA . GLU B 1 114 ? -4.957 -24.734 3.766 1 96.06 114 GLU B CA 1
ATOM 2120 C C . GLU B 1 114 ? -5.852 -23.688 3.104 1 96.06 114 GLU B C 1
ATOM 2122 O O . GLU B 1 114 ? -6.691 -24.016 2.266 1 96.06 114 GLU B O 1
ATOM 2127 N N . VAL B 1 115 ? -5.648 -22.484 3.492 1 96.19 115 VAL B N 1
ATOM 2128 C CA . VAL B 1 115 ? -6.473 -21.438 2.885 1 96.19 115 VAL B CA 1
ATOM 2129 C C . VAL B 1 115 ? -6.293 -21.453 1.368 1 96.19 115 VAL B C 1
ATOM 2131 O O . VAL B 1 115 ? -7.258 -21.281 0.621 1 96.19 115 VAL B O 1
ATOM 2134 N N . VAL B 1 116 ? -5.133 -21.672 0.914 1 96.94 116 VAL B N 1
ATOM 2135 C CA . VAL B 1 116 ? -4.871 -21.734 -0.521 1 96.94 116 VAL B CA 1
ATOM 2136 C C . VAL B 1 116 ? -5.562 -22.953 -1.123 1 96.94 116 VAL B C 1
ATOM 2138 O O . VAL B 1 116 ? -6.066 -22.891 -2.248 1 96.94 116 VAL B O 1
ATOM 2141 N N . GLY B 1 117 ? -5.551 -24.016 -0.42 1 95.06 117 GLY B N 1
ATOM 2142 C CA . GLY B 1 117 ? -6.305 -25.188 -0.855 1 95.06 117 GLY B CA 1
ATOM 2143 C C . GLY B 1 117 ? -7.773 -24.891 -1.089 1 95.06 117 GLY B C 1
ATOM 2144 O O . GLY B 1 117 ? -8.352 -25.312 -2.092 1 95.06 117 GLY B O 1
ATOM 2145 N N . VAL B 1 118 ? -8.352 -24.172 -0.248 1 94.94 118 VAL B N 1
ATOM 2146 C CA . VAL B 1 118 ? -9.75 -23.781 -0.364 1 94.94 118 VAL B CA 1
ATOM 2147 C C . VAL B 1 118 ? -9.938 -22.875 -1.576 1 94.94 118 VAL B C 1
ATOM 2149 O O . VAL B 1 118 ? -10.828 -23.094 -2.398 1 94.94 118 VAL B O 1
ATOM 2152 N N . LEU B 1 119 ? -9.094 -21.859 -1.722 1 94.06 119 LEU B N 1
ATOM 2153 C CA . LEU B 1 119 ? -9.203 -20.906 -2.814 1 94.06 119 LEU B CA 1
ATOM 2154 C C . LEU B 1 119 ? -9.008 -21.594 -4.164 1 94.06 119 LEU B C 1
ATOM 2156 O O . LEU B 1 119 ? -9.633 -21.219 -5.156 1 94.06 119 LEU B O 1
ATOM 2160 N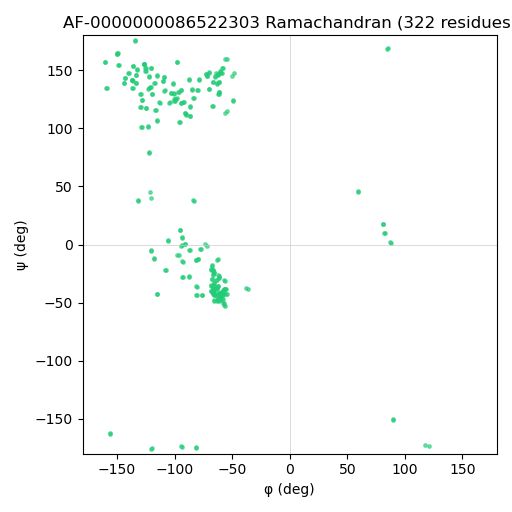 N . ARG B 1 120 ? -8.102 -22.531 -4.168 1 92.19 120 ARG B N 1
ATOM 2161 C CA . ARG B 1 120 ? -7.828 -23.312 -5.375 1 92.19 120 ARG B CA 1
ATOM 2162 C C . ARG B 1 120 ? -9.094 -23.984 -5.891 1 92.19 120 ARG B C 1
ATOM 2164 O O . ARG B 1 120 ? -9.234 -24.219 -7.094 1 92.19 120 ARG B O 1
ATOM 2171 N N . GLY B 1 121 ? -9.922 -24.297 -5.023 1 90.62 121 GLY B N 1
ATOM 2172 C CA . GLY B 1 121 ? -11.164 -24.969 -5.375 1 90.62 121 GLY B CA 1
ATOM 2173 C C . GLY B 1 121 ? -12.211 -24 -5.91 1 90.62 121 GLY B C 1
ATOM 2174 O O . GLY B 1 121 ? -13.203 -24.438 -6.516 1 90.62 121 GLY B O 1
ATOM 2175 N N . LEU B 1 122 ? -11.875 -22.719 -5.703 1 86.75 122 LEU B N 1
ATOM 2176 C CA . LEU B 1 122 ? -12.781 -21.703 -6.234 1 86.75 122 LEU B CA 1
ATOM 2177 C C . LEU B 1 122 ? -12.438 -21.375 -7.684 1 86.75 122 LEU B C 1
ATOM 2179 O O . LEU B 1 122 ? -11.281 -21.109 -8.008 1 86.75 122 LEU B O 1
ATOM 2183 N N . GLY B 1 123 ? -13.172 -21.688 -8.648 1 85.12 123 GLY B N 1
ATOM 2184 C CA . GLY B 1 123 ? -12.922 -21.609 -10.078 1 85.12 123 GLY B CA 1
ATOM 2185 C C . GLY B 1 123 ? -12.688 -20.203 -10.57 1 85.12 123 GLY B C 1
ATOM 2186 O O . GLY B 1 123 ? -12.148 -20 -11.656 1 85.12 123 GLY B O 1
ATOM 2187 N N . ASP B 1 124 ? -12.938 -19.219 -9.836 1 93.88 124 ASP B N 1
ATOM 2188 C CA . ASP B 1 124 ? -12.867 -17.875 -10.375 1 93.88 124 ASP B CA 1
ATOM 2189 C C . ASP B 1 124 ? -11.531 -17.219 -10.039 1 93.88 124 ASP B C 1
ATOM 2191 O O . ASP B 1 124 ? -11.188 -16.172 -10.594 1 93.88 124 ASP B O 1
ATOM 2195 N N . PHE B 1 125 ? -10.734 -17.859 -9.188 1 96.81 125 PHE B N 1
ATOM 2196 C CA . PHE B 1 125 ? -9.461 -17.234 -8.812 1 96.81 125 PHE B CA 1
ATOM 2197 C C . PHE B 1 125 ? -8.469 -17.297 -9.969 1 96.81 125 PHE B C 1
ATOM 2199 O O . PHE B 1 125 ? -8.453 -18.266 -10.734 1 96.81 125 PHE B O 1
ATOM 2206 N N . VAL B 1 126 ? -7.641 -16.25 -10.031 1 97.81 126 VAL B N 1
ATOM 2207 C CA . VAL B 1 126 ? -6.699 -16.078 -11.133 1 97.81 126 VAL B CA 1
ATOM 2208 C C . VAL B 1 126 ? -5.277 -15.984 -10.586 1 97.81 126 VAL B C 1
ATOM 2210 O O . VAL B 1 126 ? -5.031 -15.312 -9.586 1 97.81 126 VAL B O 1
ATOM 2213 N N . LEU B 1 127 ? -4.375 -16.688 -11.203 1 98.44 127 LEU B N 1
ATOM 2214 C CA . LEU B 1 127 ? -2.955 -16.609 -10.883 1 98.44 127 LEU B CA 1
ATOM 2215 C C . LEU B 1 127 ? -2.252 -15.578 -11.766 1 98.44 127 LEU B C 1
ATOM 2217 O O . LEU B 1 127 ? -2.324 -15.656 -12.992 1 98.44 127 LEU B O 1
ATOM 2221 N N . PHE B 1 128 ? -1.628 -14.609 -11.141 1 98.88 128 PHE B N 1
ATOM 2222 C CA . PHE B 1 128 ? -0.858 -13.594 -11.859 1 98.88 128 PHE B CA 1
ATOM 2223 C C . PHE B 1 128 ? 0.621 -13.688 -11.5 1 98.88 128 PHE B C 1
ATOM 2225 O O . PHE B 1 128 ? 0.97 -14.023 -10.367 1 98.88 128 PHE B O 1
ATOM 2232 N N . ARG B 1 129 ? 1.463 -13.406 -12.445 1 98.88 129 ARG B N 1
ATOM 2233 C CA . ARG B 1 129 ? 2.855 -13.039 -12.195 1 98.88 129 ARG B CA 1
ATOM 2234 C C . ARG B 1 129 ? 3.068 -11.539 -12.383 1 98.88 129 ARG B C 1
ATOM 2236 O O . ARG B 1 129 ? 2.723 -10.984 -13.422 1 98.88 129 ARG B O 1
ATOM 2243 N N . LEU B 1 130 ? 3.518 -10.867 -11.391 1 98.88 130 LEU B N 1
ATOM 2244 C CA . LEU B 1 130 ? 3.998 -9.492 -11.477 1 98.88 130 LEU B CA 1
ATOM 2245 C C . LEU B 1 130 ? 5.512 -9.453 -11.656 1 98.88 130 LEU B C 1
ATOM 2247 O O . LEU B 1 130 ? 6.258 -9.656 -10.695 1 98.88 130 LEU B O 1
ATOM 2251 N N . GLN B 1 131 ? 5.926 -9.164 -12.828 1 98.81 131 GLN B N 1
ATOM 2252 C CA . GLN B 1 131 ? 7.348 -9.172 -13.148 1 98.81 131 GLN B CA 1
ATOM 2253 C C . GLN B 1 131 ? 7.969 -7.797 -12.922 1 98.81 131 GLN B C 1
ATOM 2255 O O . GLN B 1 131 ? 7.668 -6.848 -13.648 1 98.81 131 GLN B O 1
ATOM 2260 N N . PRO B 1 132 ? 8.875 -7.684 -11.914 1 98.62 132 PRO B N 1
ATOM 2261 C CA . PRO B 1 132 ? 9.477 -6.375 -11.648 1 98.62 132 PRO B CA 1
ATOM 2262 C C . PRO B 1 132 ? 10.375 -5.895 -12.789 1 98.62 132 PRO B C 1
ATOM 2264 O O . PRO B 1 132 ? 11.117 -6.688 -13.367 1 98.62 132 PRO B O 1
ATOM 2267 N N . GLN B 1 133 ? 10.273 -4.625 -13.055 1 97.5 133 GLN B N 1
ATOM 2268 C CA . GLN B 1 133 ? 11.078 -4.012 -14.117 1 97.5 133 GLN B CA 1
ATOM 2269 C C . GLN B 1 133 ? 12.055 -2.992 -13.539 1 97.5 133 GLN B C 1
ATOM 2271 O O . GLN B 1 133 ? 13.203 -2.898 -13.992 1 97.5 133 GLN B O 1
ATOM 2276 N N . VAL B 1 134 ? 11.648 -2.191 -12.625 1 96.94 134 VAL B N 1
ATOM 2277 C CA . VAL B 1 134 ? 12.422 -1.188 -11.914 1 96.94 134 VAL B CA 1
ATOM 2278 C C . VAL B 1 134 ? 12.141 -1.279 -10.414 1 96.94 134 VAL B C 1
ATOM 2280 O O . VAL B 1 134 ? 11 -1.54 -10.008 1 96.94 134 VAL B O 1
ATOM 2283 N N . GLY B 1 135 ? 13.219 -1.137 -9.625 1 97.88 135 GLY B N 1
ATOM 2284 C CA . GLY B 1 135 ? 13.039 -1.254 -8.188 1 97.88 135 GLY B CA 1
ATOM 2285 C C . GLY B 1 135 ? 13.734 -0.157 -7.402 1 97.88 135 GLY B C 1
ATOM 2286 O O . GLY B 1 135 ? 14.789 0.329 -7.812 1 97.88 135 GLY B O 1
ATOM 2287 N N . ARG B 1 136 ? 13.18 0.248 -6.348 1 97.44 136 ARG B N 1
ATOM 2288 C CA . ARG B 1 136 ? 13.742 1.203 -5.398 1 97.44 136 ARG B CA 1
ATOM 2289 C C . ARG B 1 136 ? 13.656 0.669 -3.971 1 97.44 136 ARG B C 1
ATOM 2291 O O . ARG B 1 136 ? 12.609 0.181 -3.545 1 97.44 136 ARG B O 1
ATOM 2298 N N . PHE B 1 137 ? 14.797 0.732 -3.305 1 97.88 137 PHE B N 1
ATOM 2299 C CA . PHE B 1 137 ? 14.93 0.213 -1.948 1 97.88 137 PHE B CA 1
ATOM 2300 C C . PHE B 1 137 ? 15.328 1.319 -0.98 1 97.88 137 PHE B C 1
ATOM 2302 O O . PHE B 1 137 ? 16.266 2.078 -1.249 1 97.88 137 PHE B O 1
ATOM 2309 N N . VAL B 1 138 ? 14.57 1.458 0.18 1 96.5 138 VAL B N 1
ATOM 2310 C CA . VAL B 1 138 ? 14.828 2.48 1.188 1 96.5 138 VAL B CA 1
ATOM 2311 C C . VAL B 1 138 ? 14.922 1.834 2.568 1 96.5 138 VAL B C 1
ATOM 2313 O O . VAL B 1 138 ? 14.039 1.07 2.965 1 96.5 138 VAL B O 1
ATOM 2316 N N . MET B 1 139 ? 15.969 1.99 3.316 1 92.62 139 MET B N 1
ATOM 2317 C CA . MET B 1 139 ? 16.141 1.416 4.648 1 92.62 139 MET B CA 1
ATOM 2318 C C . MET B 1 139 ? 16.359 2.512 5.688 1 92.62 139 MET B C 1
ATOM 2320 O O . MET B 1 139 ? 17.156 2.344 6.617 1 92.62 139 MET B O 1
ATOM 2324 N N . GLY B 1 140 ? 15.742 3.582 5.684 1 83.88 140 GLY B N 1
ATOM 2325 C CA . GLY B 1 140 ? 15.875 4.688 6.617 1 83.88 140 GLY B CA 1
ATOM 2326 C C . GLY B 1 140 ? 16.266 5.992 5.945 1 83.88 140 GLY B C 1
ATOM 2327 O O . GLY B 1 140 ? 16.219 6.105 4.719 1 83.88 140 GLY B O 1
ATOM 2328 N N . PHE B 1 141 ? 16.516 6.922 6.781 1 81.44 141 PHE B N 1
ATOM 2329 C CA . PHE B 1 141 ? 16.859 8.25 6.277 1 81.44 141 PHE B CA 1
ATOM 2330 C C . PHE B 1 141 ? 18.203 8.227 5.555 1 81.44 141 PHE B C 1
ATOM 2332 O O . PHE B 1 141 ? 19.219 7.852 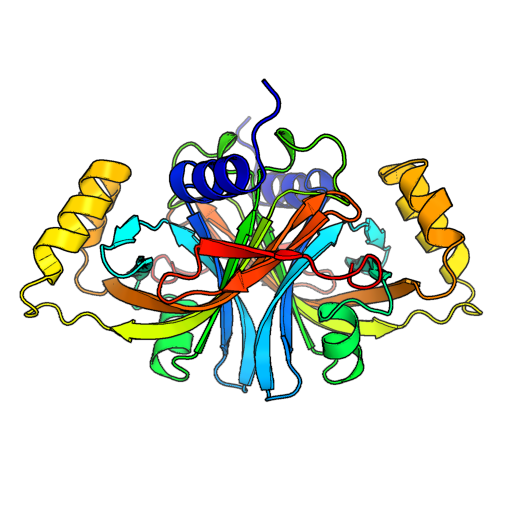6.137 1 81.44 141 PHE B O 1
ATOM 2339 N N . GLY B 1 142 ? 18.188 8.562 4.316 1 78.31 142 GLY B N 1
ATOM 2340 C CA . GLY B 1 142 ? 19.422 8.727 3.553 1 78.31 142 GLY B CA 1
ATOM 2341 C C . GLY B 1 142 ? 19.984 7.418 3.033 1 78.31 142 GLY B C 1
ATOM 2342 O O . GLY B 1 142 ? 21.125 7.367 2.562 1 78.31 142 GLY B O 1
ATOM 2343 N N . GLN B 1 143 ? 19.281 6.434 3.137 1 90.31 143 GLN B N 1
ATOM 2344 C CA . GLN B 1 143 ? 19.703 5.125 2.65 1 90.31 143 GLN B CA 1
ATOM 2345 C C . GLN B 1 143 ? 18.703 4.574 1.629 1 90.31 143 GLN B C 1
ATOM 2347 O O . GLN B 1 143 ? 17.891 3.707 1.951 1 90.31 143 GLN B O 1
ATOM 2352 N N . ALA B 1 144 ? 18.875 5.125 0.462 1 93.94 144 ALA B N 1
ATOM 2353 C CA . ALA B 1 144 ? 18.031 4.727 -0.656 1 93.94 144 ALA B CA 1
ATOM 2354 C C . ALA B 1 144 ? 18.859 4.195 -1.818 1 93.94 144 ALA B C 1
ATOM 2356 O O . ALA B 1 144 ? 19.953 4.699 -2.086 1 93.94 144 ALA B O 1
ATOM 2357 N N . PHE B 1 145 ? 18.312 3.207 -2.518 1 96.44 145 PHE B N 1
ATOM 2358 C CA . PHE B 1 145 ? 19.016 2.533 -3.609 1 96.44 145 PHE B CA 1
ATOM 2359 C C . PHE B 1 145 ? 18.078 2.32 -4.793 1 96.44 145 PHE B C 1
ATOM 2361 O O . PHE B 1 145 ? 16.891 2.047 -4.609 1 96.44 145 PHE B O 1
ATOM 2368 N N . VAL B 1 146 ? 18.562 2.473 -5.93 1 96.5 146 VAL B N 1
ATOM 2369 C CA . VAL B 1 146 ? 17.938 1.894 -7.117 1 96.5 146 VAL B CA 1
ATOM 2370 C C . VAL B 1 146 ? 18.453 0.473 -7.332 1 96.5 146 VAL B C 1
ATOM 2372 O O . VAL B 1 146 ? 19.641 0.2 -7.133 1 96.5 146 VAL B O 1
ATOM 2375 N N . LEU B 1 147 ? 17.516 -0.328 -7.75 1 96.88 147 LEU B N 1
ATOM 2376 C CA . LEU B 1 147 ? 17.891 -1.729 -7.914 1 96.88 147 LEU B CA 1
ATOM 2377 C C . LEU B 1 147 ? 18.203 -2.035 -9.375 1 96.88 147 LEU B C 1
ATOM 2379 O O . LEU B 1 147 ? 17.391 -1.786 -10.258 1 96.88 147 LEU B O 1
ATOM 2383 N N . GLY B 1 148 ? 19.422 -2.576 -9.508 1 93.56 148 GLY B N 1
ATOM 2384 C CA . GLY B 1 148 ? 19.875 -2.906 -10.844 1 93.56 148 GLY B CA 1
ATOM 2385 C C . GLY B 1 148 ? 20.188 -4.383 -11.023 1 93.56 148 GLY B C 1
ATOM 2386 O O . GLY B 1 148 ? 19.844 -5.199 -10.164 1 93.56 148 GLY B O 1
ATOM 2387 N N . GLY B 1 149 ? 20.719 -4.695 -12.234 1 91.94 149 GLY B N 1
ATOM 2388 C CA . GLY B 1 149 ? 21 -6.082 -12.578 1 91.94 149 GLY B CA 1
ATOM 2389 C C . GLY B 1 149 ? 19.781 -6.816 -13.133 1 91.94 149 GLY B C 1
ATOM 2390 O O . GLY B 1 149 ? 18.656 -6.355 -12.984 1 91.94 149 GLY B O 1
ATOM 2391 N N . GLU B 1 150 ? 20 -7.957 -13.664 1 88.94 150 GLU B N 1
ATOM 2392 C CA . GLU B 1 150 ? 18.938 -8.734 -14.289 1 88.94 150 GLU B CA 1
ATOM 2393 C C . GLU B 1 150 ? 17.875 -9.141 -13.273 1 88.94 150 GLU B C 1
ATOM 2395 O O . GLU B 1 150 ? 16.672 -9.195 -13.602 1 88.94 150 GLU B O 1
ATOM 2400 N N . ASP B 1 151 ? 18.297 -9.32 -12.055 1 90.38 151 ASP B N 1
ATOM 2401 C CA . ASP B 1 151 ? 17.359 -9.812 -11.047 1 90.38 151 ASP B CA 1
ATOM 2402 C C . ASP B 1 151 ? 16.938 -8.695 -10.094 1 90.38 151 ASP B C 1
ATOM 2404 O O . ASP B 1 151 ? 16.25 -8.953 -9.102 1 90.38 151 ASP B O 1
ATOM 2408 N N . LEU B 1 152 ? 17.406 -7.48 -10.367 1 95 152 LEU B N 1
ATOM 2409 C CA . LEU B 1 152 ? 17.078 -6.32 -9.547 1 95 152 LEU B CA 1
ATOM 2410 C C . LEU B 1 152 ? 17.531 -6.527 -8.102 1 95 152 LEU B C 1
ATOM 2412 O O . LEU B 1 152 ? 16.766 -6.27 -7.172 1 95 152 LEU B O 1
ATOM 2416 N N . ARG B 1 153 ? 18.719 -7.016 -7.926 1 93.12 153 ARG B N 1
ATOM 2417 C CA . ARG B 1 153 ? 19.25 -7.262 -6.59 1 93.12 153 ARG B CA 1
ATOM 2418 C C . ARG B 1 153 ? 20.531 -6.453 -6.352 1 93.12 153 ARG B C 1
ATOM 2420 O O . ARG B 1 153 ? 21.078 -6.457 -5.246 1 93.12 153 ARG B O 1
ATOM 2427 N N . GLU B 1 154 ? 21 -5.758 -7.402 1 95.25 154 GLU B N 1
ATOM 2428 C CA . GLU B 1 154 ? 22.156 -4.887 -7.254 1 95.25 154 GLU B CA 1
ATOM 2429 C C . GLU B 1 154 ? 21.75 -3.516 -6.719 1 95.25 154 GLU B C 1
ATOM 2431 O O . GLU B 1 154 ? 20.922 -2.832 -7.312 1 95.25 154 GLU B O 1
ATOM 2436 N N . LEU B 1 155 ? 22.406 -3.164 -5.652 1 95.94 155 LEU B N 1
ATOM 2437 C CA . LEU B 1 155 ? 22.062 -1.909 -4.992 1 95.94 155 LEU B CA 1
ATOM 2438 C C . LEU B 1 155 ? 22.969 -0.777 -5.473 1 95.94 155 LEU B C 1
ATOM 2440 O O . LEU B 1 155 ? 24.188 -0.873 -5.379 1 95.94 155 LEU B O 1
ATOM 2444 N N . GLN B 1 156 ? 22.375 0.225 -6.004 1 94.81 156 GLN B N 1
ATOM 2445 C CA . GLN B 1 156 ? 23.062 1.452 -6.375 1 94.81 156 GLN B CA 1
ATOM 2446 C C . GLN B 1 156 ? 22.547 2.641 -5.566 1 94.81 156 GLN B C 1
ATOM 2448 O O . GLN B 1 156 ? 21.406 3.051 -5.719 1 94.81 156 GLN B O 1
ATOM 2453 N N . PRO B 1 157 ? 23.375 3.225 -4.773 1 91.81 157 PRO B N 1
ATOM 2454 C CA . PRO B 1 157 ? 22.922 4.324 -3.922 1 91.81 157 PRO B CA 1
ATOM 2455 C C . PRO B 1 157 ? 22.406 5.523 -4.723 1 91.81 157 PRO B C 1
ATOM 2457 O O . PRO B 1 157 ? 22.953 5.832 -5.789 1 91.81 157 PRO B O 1
ATOM 2460 N N . ILE B 1 158 ? 21.344 6.012 -4.141 1 84.12 158 ILE B N 1
ATOM 2461 C CA . ILE B 1 158 ? 20.844 7.238 -4.742 1 84.12 158 ILE B CA 1
ATOM 2462 C C . ILE B 1 158 ? 21.125 8.422 -3.818 1 84.12 158 ILE B C 1
ATOM 2464 O O . ILE B 1 158 ? 21.266 8.25 -2.605 1 84.12 158 ILE B O 1
ATOM 2468 N N . GLY B 1 159 ? 21.641 9.555 -4.227 1 66.81 159 GLY B N 1
ATOM 2469 C CA . GLY B 1 159 ? 22 10.703 -3.412 1 66.81 159 GLY B CA 1
ATOM 2470 C C . GLY B 1 159 ? 20.891 11.148 -2.477 1 66.81 159 GLY B C 1
ATOM 2471 O O . GLY B 1 159 ? 19.734 10.758 -2.652 1 66.81 159 GLY B O 1
ATOM 2472 N N . ALA B 1 160 ? 21.281 11.617 -1.31 1 57.34 160 ALA B N 1
ATOM 2473 C CA . ALA B 1 160 ? 20.516 12.062 -0.149 1 57.34 160 ALA B CA 1
ATOM 2474 C C . ALA B 1 160 ? 19.234 12.766 -0.577 1 57.34 160 ALA B C 1
ATOM 2476 O O . ALA B 1 160 ? 18.203 12.664 0.097 1 57.34 160 ALA B O 1
ATOM 2477 N N . GLY B 1 161 ? 19.172 13.523 -1.578 1 49.5 161 GLY B N 1
ATOM 2478 C CA . GLY B 1 161 ? 18.016 14.375 -1.861 1 49.5 161 GLY B CA 1
ATOM 2479 C C . GLY B 1 161 ? 16.797 13.602 -2.32 1 49.5 161 GLY B C 1
ATOM 2480 O O . GLY B 1 161 ? 15.75 14.195 -2.582 1 49.5 161 GLY B O 1
ATOM 2481 N N . SER B 1 162 ? 16.953 12.422 -2.408 1 46.66 162 SER B N 1
ATOM 2482 C CA . SER B 1 162 ? 15.891 11.711 -3.105 1 46.66 162 SER B CA 1
ATOM 2483 C C . SER B 1 162 ? 14.867 11.141 -2.125 1 46.66 162 SER B C 1
ATOM 2485 O O . SER B 1 162 ? 14.047 10.297 -2.492 1 46.66 162 SER B O 1
ATOM 2487 N N . LEU B 1 163 ? 14.836 11.477 -0.889 1 46.41 163 LEU B N 1
ATOM 2488 C CA . LEU B 1 163 ? 13.766 10.984 -0.026 1 46.41 163 LEU B CA 1
ATOM 2489 C C . LEU B 1 163 ? 12.586 11.945 -0.021 1 46.41 163 LEU B C 1
ATOM 2491 O O . LEU B 1 163 ? 12.773 13.164 -0.07 1 46.41 163 LEU B O 1
#

Radius of gyration: 19.23 Å; Cα contacts (8 Å, |Δi|>4): 718; chains: 2; bounding box: 50×57×42 Å

pLDDT: mean 94.61, std 9.24, range [46.41, 98.94]

InterPro domains:
  IPR011576 Pyridoxamine 5'-phosphate oxidase, N-terminal [PF01243] (12-138)
  IPR012349 FMN-binding split barrel [G3DSA:2.30.110.10] (3-160)
  IPR014419 Heme utilization protein HutZ [PIRSF004633] (10-152)
  IPR052019 F420H(2)-dependent biliverdin reductase/Heme oxygenase [PTHR35176] (9-138)

Sequence (326 aa):
MDKSPQQVLSHLLTHTQSLQLATLNAEGEPSISYAPFVQDETGGFVIFISGLATHTHDLLRHPTAAVLLIADEQATRQIFARTRVSYSCHASVIARDATEFPTLLDALQARFGEVVGVLRGLGDFVLFRLQPQVGRFVMGFGQAFVLGGEDLRELQPIGAGSLMDKSPQQVLSHLLTHTQSLQLATLNAEGEPSISYAPFVQDETGGFVIFISGLATHTHDLLRHPTAAVLLIADEQATRQIFARTRVSYSCHASVIARDATEFPTLLDALQARFGEVVGVLRGLGDFVLFRLQPQVGRFVMGFGQAFVLGGEDLRELQPIGAGSL

Solvent-accessible surface area (backbone atoms only — not comparable to full-atom values): 17396 Å² total; per-residue (Å²): 130,83,73,50,71,66,53,51,53,51,47,49,69,70,67,52,59,51,33,38,37,12,28,35,40,97,87,67,40,39,29,58,54,66,44,48,55,42,70,49,98,80,60,21,40,34,34,76,44,36,55,58,19,66,68,45,52,17,42,73,75,39,43,45,30,9,40,36,41,66,59,42,66,89,80,34,91,48,74,92,33,50,39,33,37,33,28,39,23,43,46,44,77,53,51,85,84,42,86,60,37,64,59,52,52,48,54,43,23,72,74,64,36,65,63,46,57,56,50,68,69,42,84,54,48,43,42,33,36,35,38,65,78,45,36,40,39,31,68,32,87,71,39,36,23,39,33,33,72,96,72,49,74,39,78,39,79,45,69,67,69,60,82,129,83,72,51,71,68,53,50,52,51,47,50,70,70,67,51,59,52,34,38,36,12,28,35,38,97,86,67,41,40,28,57,55,66,45,46,54,42,68,49,97,82,60,20,41,34,34,76,43,38,56,58,18,67,68,45,51,16,42,73,76,40,43,46,29,9,39,36,42,65,60,41,65,91,79,35,91,48,74,91,33,49,40,33,37,33,29,40,24,43,47,45,77,51,50,86,84,41,84,60,37,66,58,53,51,48,52,44,23,72,73,65,35,65,64,45,58,57,49,68,72,41,84,54,49,43,42,34,36,34,36,64,76,46,35,39,37,32,67,30,87,69,39,36,24,41,33,33,70,97,71,50,74,40,78,39,79,44,69,66,70,59,82